Protein AF-0000000080014853 (afdb_homodimer)

InterPro domains:
  IPR051199 Lipopolysaccharide/Lipooligosaccharide Heptosyltransferase [PTHR30160] (9-151)

Radius of gyration: 20.6 Å; Cα contacts (8 Å, |Δi|>4): 627; chains: 2; bounding box: 37×55×55 Å

Organism: NCBI:txid2019572

Structure (mmCIF, N/CA/C/O backbone):
data_AF-0000000080014853-model_v1
#
loop_
_entity.id
_entity.type
_entity.pdbx_description
1 polymer 'Glycosyltransferase family 9 protein'
#
loop_
_atom_site.group_PDB
_atom_site.id
_atom_site.type_symbol
_atom_site.label_atom_id
_atom_site.label_alt_id
_atom_site.label_comp_id
_atom_site.label_asym_id
_atom_site.label_entity_id
_atom_site.label_seq_id
_atom_site.pdbx_PDB_ins_code
_atom_site.Cartn_x
_atom_site.Cartn_y
_atom_site.Cartn_z
_atom_site.occupancy
_atom_site.B_iso_or_equiv
_atom_site.auth_seq_id
_atom_site.auth_comp_id
_atom_site.auth_asym_id
_atom_site.auth_atom_id
_atom_site.pdbx_PDB_model_num
ATOM 1 N N . MET A 1 1 ? 17.422 7.461 9.703 1 65 1 MET A N 1
ATOM 2 C CA . MET A 1 1 ? 17.375 8.898 9.945 1 65 1 MET A CA 1
ATOM 3 C C . MET A 1 1 ? 16.984 9.648 8.672 1 65 1 MET A C 1
ATOM 5 O O . MET A 1 1 ? 17.344 9.234 7.57 1 65 1 MET A O 1
ATOM 9 N N . LEU A 1 2 ? 15.977 10.672 8.852 1 77.31 2 LEU A N 1
ATOM 10 C CA . LEU A 1 2 ? 15.539 11.492 7.734 1 77.31 2 LEU A CA 1
ATOM 11 C C . LEU A 1 2 ? 16.719 12.266 7.137 1 77.31 2 LEU A C 1
ATOM 13 O O . LEU A 1 2 ? 17.609 12.695 7.859 1 77.31 2 LEU A O 1
ATOM 17 N N . PRO A 1 3 ? 16.766 12.273 5.836 1 75.38 3 PRO A N 1
ATOM 18 C CA . PRO A 1 3 ? 17.766 13.156 5.258 1 75.38 3 PRO A CA 1
ATOM 19 C C . PRO A 1 3 ? 17.594 14.617 5.676 1 75.38 3 PRO A C 1
ATOM 21 O O . PRO A 1 3 ? 16.469 15.062 5.906 1 75.38 3 PRO A O 1
ATOM 24 N N . GLU A 1 4 ? 18.672 15.273 5.898 1 74.44 4 GLU A N 1
ATOM 25 C CA . GLU A 1 4 ? 18.656 16.656 6.348 1 74.44 4 GLU A CA 1
ATOM 26 C C . GLU A 1 4 ? 17.891 17.547 5.375 1 74.44 4 GLU A C 1
ATOM 28 O O . GLU A 1 4 ? 17.453 18.641 5.738 1 74.44 4 GLU A O 1
ATOM 33 N N . THR A 1 5 ? 17.578 17.109 4.332 1 76.25 5 THR A N 1
ATOM 34 C CA . THR A 1 5 ? 16.906 17.875 3.289 1 76.25 5 THR A CA 1
ATOM 35 C C . THR A 1 5 ? 15.484 18.219 3.701 1 76.25 5 THR A C 1
ATOM 37 O O . THR A 1 5 ? 14.875 19.141 3.16 1 76.25 5 THR A O 1
ATOM 40 N N . TRP A 1 6 ? 15.062 17.516 4.727 1 83.12 6 TRP A N 1
ATOM 41 C CA . TRP A 1 6 ? 13.695 17.828 5.121 1 83.12 6 TRP A CA 1
ATOM 42 C C . TRP A 1 6 ? 13.609 19.219 5.75 1 83.12 6 TRP A C 1
ATOM 44 O O . TRP A 1 6 ? 12.57 19.875 5.684 1 83.12 6 TRP A O 1
ATOM 54 N N . GLU A 1 7 ? 14.695 19.672 6.324 1 85.19 7 GLU A N 1
ATOM 55 C CA . GLU A 1 7 ? 14.727 20.969 6.996 1 85.19 7 GLU A CA 1
ATOM 56 C C . GLU A 1 7 ? 14.555 22.109 5.996 1 85.19 7 GLU A C 1
ATOM 58 O O . GLU A 1 7 ? 14.109 23.203 6.363 1 85.19 7 GLU A O 1
ATOM 63 N N . ASN A 1 8 ? 14.859 21.797 4.762 1 88.94 8 ASN A N 1
ATOM 64 C CA . ASN A 1 8 ? 14.773 22.828 3.723 1 88.94 8 ASN A CA 1
ATOM 65 C C . ASN A 1 8 ? 13.5 22.672 2.896 1 88.94 8 ASN A C 1
ATOM 67 O O . ASN A 1 8 ? 13.336 23.344 1.873 1 88.94 8 ASN A O 1
ATOM 71 N N . ALA A 1 9 ? 12.633 21.859 3.414 1 94.75 9 ALA A N 1
ATOM 72 C CA . ALA A 1 9 ? 11.398 21.609 2.67 1 94.75 9 ALA A CA 1
ATOM 73 C C . ALA A 1 9 ? 10.578 22.891 2.529 1 94.75 9 ALA A C 1
ATOM 75 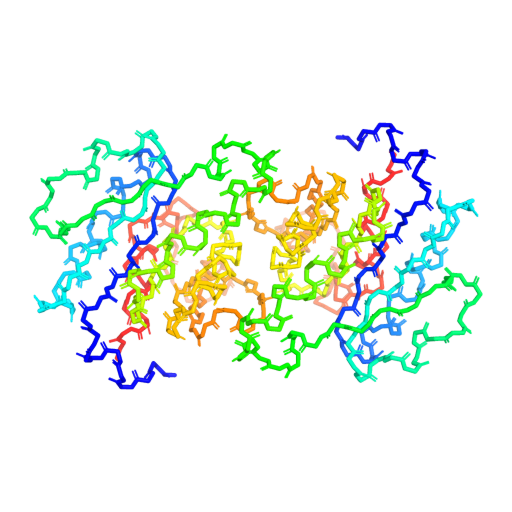O O . ALA A 1 9 ? 10.414 23.641 3.496 1 94.75 9 ALA A O 1
ATOM 76 N N . ARG A 1 10 ? 10.078 23.172 1.354 1 96.5 10 ARG A N 1
ATOM 77 C CA . ARG A 1 10 ? 9.273 24.359 1.078 1 96.5 10 ARG A CA 1
ATOM 78 C C . ARG A 1 10 ? 7.805 23.984 0.881 1 96.5 10 ARG A C 1
ATOM 80 O O . ARG A 1 10 ? 6.91 24.781 1.155 1 96.5 10 ARG A O 1
ATOM 87 N N . GLN A 1 11 ? 7.594 22.812 0.351 1 98 11 GLN A N 1
ATOM 88 C CA . GLN A 1 11 ? 6.254 22.281 0.112 1 98 11 GLN A CA 1
ATOM 89 C C . GLN A 1 11 ? 6.039 20.969 0.854 1 98 11 GLN A C 1
ATOM 91 O O . GLN A 1 11 ? 6.691 19.969 0.554 1 98 11 GLN A O 1
ATOM 96 N N . VAL A 1 12 ? 5.121 20.984 1.813 1 98.31 12 VAL A N 1
ATOM 97 C CA . VAL A 1 12 ? 4.867 19.812 2.648 1 98.31 12 VAL A CA 1
ATOM 98 C C . VAL A 1 12 ? 3.422 19.359 2.475 1 98.31 12 VAL A C 1
ATOM 100 O O . VAL A 1 12 ? 2.498 20.172 2.529 1 98.31 12 VAL A O 1
ATOM 103 N N . LEU A 1 13 ? 3.266 18.094 2.213 1 98.75 13 LEU A N 1
ATOM 104 C CA . LEU A 1 13 ? 1.938 17.5 2.105 1 98.75 13 LEU A CA 1
ATOM 105 C C . LEU A 1 13 ? 1.608 16.672 3.348 1 98.75 13 LEU A C 1
ATOM 107 O O . LEU A 1 13 ? 2.295 15.703 3.65 1 98.75 13 LEU A O 1
ATOM 111 N N . ALA A 1 14 ? 0.661 17.125 4.141 1 98.75 14 ALA A N 1
ATOM 112 C CA . ALA A 1 14 ? 0.083 16.312 5.215 1 98.75 14 ALA A CA 1
ATOM 113 C C . ALA A 1 14 ? -1.151 15.562 4.734 1 98.75 14 ALA A C 1
ATOM 115 O O . ALA A 1 14 ? -2.041 16.141 4.113 1 98.75 14 ALA A O 1
ATOM 116 N N . ILE A 1 15 ? -1.21 14.289 5.051 1 98.62 15 ILE A N 1
ATOM 117 C CA . ILE A 1 15 ? -2.289 13.477 4.508 1 98.62 15 ILE A CA 1
ATOM 118 C C . ILE A 1 15 ? -3.102 12.867 5.645 1 98.62 15 ILE A C 1
ATOM 120 O O . ILE A 1 15 ? -2.564 12.133 6.477 1 98.62 15 ILE A O 1
ATOM 124 N N . GLN A 1 16 ? -4.32 13.141 5.738 1 97.25 16 GLN A N 1
ATOM 125 C CA . GLN A 1 16 ? -5.316 12.484 6.578 1 97.25 16 GLN A CA 1
ATOM 126 C C . GLN A 1 16 ? -6.645 12.336 5.84 1 97.25 16 GLN A C 1
ATOM 128 O O . GLN A 1 16 ? -7.527 13.18 5.965 1 97.25 16 GLN A O 1
ATOM 133 N N . VAL A 1 17 ? -6.762 11.18 5.191 1 95.88 17 VAL A N 1
ATOM 134 C CA . VAL A 1 17 ? -7.914 11.016 4.309 1 95.88 17 VAL A CA 1
ATOM 135 C C . VAL A 1 17 ? -8.969 10.156 4.992 1 95.88 17 VAL A C 1
ATOM 137 O O . VAL A 1 17 ? -9.805 9.547 4.324 1 95.88 17 VAL A O 1
ATOM 140 N N . GLY A 1 18 ? -8.953 10.047 6.305 1 93.62 18 GLY A N 1
ATOM 141 C CA . GLY A 1 18 ? -9.992 9.367 7.066 1 93.62 18 GLY A CA 1
ATOM 142 C C . GLY A 1 18 ? -11.234 10.211 7.25 1 93.62 18 GLY A C 1
ATOM 143 O O . GLY A 1 18 ? -11.477 11.148 6.488 1 93.62 18 GLY A O 1
ATOM 144 N N . SER A 1 19 ? -12.086 9.883 8.18 1 92.75 19 SER A N 1
ATOM 145 C CA . SER A 1 19 ? -13.32 10.586 8.492 1 92.75 19 SER A CA 1
ATOM 146 C C . SER A 1 19 ? -13.039 11.945 9.117 1 92.75 19 SER A C 1
ATOM 148 O O . SER A 1 19 ? -11.883 12.273 9.422 1 92.75 19 SER A O 1
ATOM 150 N N . GLN A 1 20 ? -14.133 12.734 9.305 1 94.56 20 GLN A N 1
ATOM 151 C CA . GLN A 1 20 ? -14.016 14 10.016 1 94.56 20 GLN A CA 1
ATOM 152 C C . GLN A 1 20 ? -13.469 13.797 11.422 1 94.56 20 GLN A C 1
ATOM 154 O O . GLN A 1 20 ? -12.625 14.57 11.891 1 94.56 20 GLN A O 1
ATOM 159 N N . GLN A 1 21 ? -13.969 12.797 12.023 1 93.75 21 GLN A N 1
ATOM 160 C CA . GLN A 1 21 ? -13.516 12.484 13.375 1 93.75 21 GLN A CA 1
ATOM 161 C C . GLN A 1 21 ? -12.023 12.156 13.398 1 93.75 21 GLN A C 1
ATOM 163 O O . GLN A 1 21 ? -11.297 12.609 14.281 1 93.75 21 GLN A O 1
ATOM 168 N N . ASP A 1 22 ? -11.57 11.422 12.398 1 94.5 22 ASP A N 1
ATOM 169 C CA . ASP A 1 22 ? -10.148 11.109 12.289 1 94.5 22 ASP A CA 1
ATOM 170 C C . ASP A 1 22 ? -9.312 12.375 12.141 1 94.5 22 ASP A C 1
ATOM 172 O O . ASP A 1 22 ? -8.242 12.492 12.742 1 94.5 22 ASP A O 1
ATOM 176 N N . LEU A 1 23 ? -9.82 13.273 11.336 1 95.81 23 LEU A N 1
ATOM 177 C CA . LEU A 1 23 ? -9.109 14.531 11.133 1 95.81 23 LEU A CA 1
ATOM 178 C C . LEU A 1 23 ? -9.008 15.312 12.438 1 95.81 23 LEU A C 1
ATOM 180 O O . LEU A 1 23 ? -7.957 15.867 12.758 1 95.81 23 LEU A O 1
ATOM 184 N N . ILE A 1 24 ? -10.094 15.352 13.234 1 96.12 24 ILE A N 1
ATOM 185 C CA . ILE A 1 24 ? -10.102 16.047 14.508 1 96.12 24 ILE A CA 1
ATOM 186 C C . ILE A 1 24 ? -9.008 15.492 15.414 1 96.12 24 ILE A C 1
ATOM 188 O O . ILE A 1 24 ? -8.25 16.25 16.016 1 96.12 24 ILE A O 1
ATOM 192 N N . LEU A 1 25 ? -8.852 14.219 15.406 1 95.44 25 LEU A N 1
ATOM 193 C CA . LEU A 1 25 ? -7.887 13.547 16.281 1 95.44 25 LEU A CA 1
ATOM 194 C C . LEU A 1 25 ? -6.465 13.773 15.781 1 95.44 25 LEU A C 1
ATOM 196 O O . LEU A 1 25 ? -5.5 13.539 16.516 1 95.44 25 LEU A O 1
ATOM 200 N N . THR A 1 26 ? -6.301 14.242 14.578 1 96.44 26 THR A N 1
ATOM 201 C CA . THR A 1 26 ? -4.992 14.477 13.984 1 96.44 26 THR A CA 1
ATOM 202 C C . THR A 1 26 ? -4.562 15.93 14.172 1 96.44 26 THR A C 1
ATOM 204 O O . THR A 1 26 ? -3.414 16.281 13.898 1 96.44 26 THR A O 1
ATOM 207 N N . ILE A 1 27 ? -5.395 16.797 14.672 1 96.56 27 ILE A N 1
ATOM 208 C CA . ILE A 1 27 ? -5.164 18.234 14.727 1 96.56 27 ILE A CA 1
ATOM 209 C C . ILE A 1 27 ? -3.93 18.531 15.578 1 96.56 27 ILE A C 1
ATOM 211 O O . ILE A 1 27 ? -3.057 19.297 15.164 1 96.56 27 ILE A O 1
ATOM 215 N N . PRO A 1 28 ? -3.734 17.906 16.766 1 96.81 28 PRO A N 1
ATOM 216 C CA . PRO A 1 28 ? -2.52 18.203 17.531 1 96.81 28 PRO A CA 1
ATOM 217 C C . PRO A 1 28 ? -1.243 17.891 16.75 1 96.81 28 PRO A C 1
ATOM 219 O O . PRO A 1 28 ? -0.268 18.641 16.828 1 96.81 28 PRO A O 1
ATOM 222 N N . ALA A 1 29 ? -1.242 16.844 16.031 1 97.19 29 ALA A N 1
ATOM 223 C CA . ALA A 1 29 ? -0.082 16.5 15.211 1 97.19 29 ALA A CA 1
ATOM 224 C C . ALA A 1 29 ? 0.115 17.5 14.078 1 97.19 29 ALA A C 1
ATOM 226 O O . ALA A 1 29 ? 1.249 17.844 13.734 1 97.19 29 ALA A O 1
ATOM 227 N N . LEU A 1 30 ? -0.979 17.969 13.484 1 97.81 30 LEU A N 1
ATOM 228 C CA . LEU A 1 30 ? -0.891 18.969 12.422 1 97.81 30 LEU A CA 1
ATOM 229 C C . LEU A 1 30 ? -0.327 20.281 12.961 1 97.81 30 LEU A C 1
ATOM 231 O O . LEU A 1 30 ? 0.459 20.953 12.281 1 97.81 30 LEU A O 1
ATOM 235 N N . GLN A 1 31 ? -0.716 20.609 14.133 1 97.5 31 GLN A N 1
ATOM 236 C CA . GLN A 1 31 ? -0.166 21.797 14.773 1 97.5 31 GLN A CA 1
ATOM 237 C C . GLN A 1 31 ? 1.332 21.656 15.016 1 97.5 31 GLN A C 1
ATOM 239 O O . GLN A 1 31 ? 2.102 22.594 14.773 1 97.5 31 GLN A O 1
ATOM 244 N N . LYS A 1 32 ? 1.693 20.547 15.477 1 97.12 32 LYS A N 1
ATOM 245 C CA . LYS A 1 32 ? 3.113 20.266 15.672 1 97.12 32 LYS A CA 1
ATOM 246 C C . LYS A 1 32 ? 3.875 20.328 14.352 1 97.12 32 LYS A C 1
ATOM 248 O O . LYS A 1 32 ? 5.008 20.812 14.305 1 97.12 32 LYS A O 1
ATOM 253 N N . LEU A 1 33 ? 3.279 19.797 13.289 1 97 33 LEU A N 1
ATOM 254 C CA . LEU A 1 33 ? 3.883 19.844 11.961 1 97 33 LEU A CA 1
ATOM 255 C C . LEU A 1 33 ? 4.191 21.281 11.539 1 97 33 LEU A C 1
ATOM 257 O O . LEU A 1 33 ? 5.246 21.547 10.961 1 97 33 LEU A O 1
ATOM 261 N N . ARG A 1 34 ? 3.26 22.203 11.836 1 96.88 34 ARG A N 1
ATOM 262 C CA . ARG A 1 34 ? 3.471 23.609 11.547 1 96.88 34 ARG A CA 1
ATOM 263 C C . ARG A 1 34 ? 4.695 24.156 12.281 1 96.88 34 ARG A C 1
ATOM 265 O O . ARG A 1 34 ? 5.496 24.891 11.703 1 96.88 34 ARG A O 1
ATOM 272 N N . TYR A 1 35 ? 4.832 23.734 13.492 1 95.12 35 TYR A N 1
ATOM 273 C CA . TYR A 1 35 ? 5.988 24.172 14.273 1 95.12 35 TYR A CA 1
ATOM 274 C C . TYR A 1 35 ? 7.281 23.641 13.664 1 95.12 35 TYR A C 1
ATOM 276 O O . TYR A 1 35 ? 8.281 24.359 13.594 1 95.12 35 TYR A O 1
ATOM 284 N N . LEU A 1 36 ? 7.27 22.406 13.211 1 94.31 36 LEU A N 1
ATOM 285 C CA . LEU A 1 36 ? 8.445 21.781 12.625 1 94.31 36 LEU A CA 1
ATOM 286 C C . LEU A 1 36 ? 8.812 22.422 11.289 1 94.31 36 LEU A C 1
ATOM 288 O O . LEU A 1 36 ? 9.992 22.578 10.969 1 94.31 36 LEU A O 1
ATOM 292 N N . PHE A 1 37 ? 7.723 22.781 10.5 1 96 37 PHE A N 1
ATOM 293 C CA . PHE A 1 37 ? 7.887 23.375 9.18 1 96 37 PHE A CA 1
ATOM 294 C C . PHE A 1 37 ? 7.352 24.797 9.164 1 96 37 PHE A C 1
ATOM 296 O O . PHE A 1 37 ? 6.449 25.125 8.391 1 96 37 PHE A O 1
ATOM 303 N N . SER A 1 38 ? 8.016 25.656 9.891 1 94 38 SER A N 1
ATOM 304 C CA . SER A 1 38 ? 7.492 27 10.172 1 94 38 SER A CA 1
ATOM 305 C C . SER A 1 38 ? 7.449 27.844 8.906 1 94 38 SER A C 1
ATOM 307 O O . SER A 1 38 ? 6.555 28.672 8.742 1 94 38 SER A O 1
ATOM 309 N N . ASP A 1 39 ? 8.312 27.609 7.965 1 94.31 39 ASP A N 1
ATOM 310 C CA . ASP A 1 39 ? 8.43 28.5 6.809 1 94.31 39 ASP A CA 1
ATOM 311 C C . ASP A 1 39 ? 7.898 27.828 5.547 1 94.31 39 ASP A C 1
ATOM 313 O O . ASP A 1 39 ? 7.871 28.422 4.477 1 94.31 39 ASP A O 1
ATOM 317 N N . ALA A 1 40 ? 7.477 26.625 5.641 1 97.31 40 ALA A N 1
ATOM 318 C CA . ALA A 1 40 ? 7.031 25.859 4.469 1 97.31 40 ALA A CA 1
ATOM 319 C C . ALA A 1 40 ? 5.539 26.078 4.219 1 97.31 40 ALA A C 1
ATOM 321 O O . ALA A 1 40 ? 4.809 26.5 5.117 1 97.31 40 ALA A O 1
ATOM 322 N N . VAL A 1 41 ? 5.164 25.906 2.963 1 97.94 41 VAL A N 1
ATOM 323 C CA . VAL A 1 41 ? 3.746 25.812 2.639 1 97.94 41 VAL A CA 1
ATOM 324 C C . VAL A 1 41 ? 3.238 24.406 2.969 1 97.94 41 VAL A C 1
ATOM 326 O O . VAL A 1 41 ? 3.793 23.406 2.494 1 97.94 41 VAL A O 1
ATOM 329 N N . ILE A 1 42 ? 2.238 24.328 3.832 1 98.12 42 ILE A N 1
ATOM 330 C CA . ILE A 1 42 ? 1.665 23.047 4.211 1 98.12 42 ILE A CA 1
ATOM 331 C C . ILE A 1 42 ? 0.303 22.859 3.545 1 98.12 42 ILE A C 1
ATOM 333 O O . ILE A 1 42 ? -0.61 23.672 3.76 1 98.12 42 ILE A O 1
ATOM 337 N N . THR A 1 43 ? 0.198 21.891 2.691 1 98.56 43 THR A N 1
ATOM 338 C CA . THR A 1 43 ? -1.062 21.484 2.084 1 98.56 43 THR A CA 1
ATOM 339 C C . THR A 1 43 ? -1.608 20.234 2.77 1 98.56 43 THR A C 1
ATOM 341 O O . THR A 1 43 ? -0.867 19.281 3.021 1 98.56 43 THR A O 1
ATOM 344 N N . LEU A 1 44 ? -2.873 20.297 3.146 1 98.62 44 LEU A N 1
ATOM 345 C CA . LEU A 1 44 ? -3.537 19.172 3.795 1 98.62 44 LEU A CA 1
ATOM 346 C C . LEU A 1 44 ? -4.434 18.438 2.811 1 98.62 44 LEU A C 1
ATOM 348 O O . LEU A 1 44 ? -5.297 19.031 2.17 1 98.62 44 LEU A O 1
ATOM 352 N N . MET A 1 45 ? -4.164 17.172 2.639 1 98.06 45 MET A N 1
ATOM 353 C CA . MET A 1 45 ? -5.02 16.328 1.824 1 98.06 45 MET A CA 1
ATOM 354 C C . MET A 1 45 ? -6.043 15.594 2.691 1 98.06 45 MET A C 1
ATOM 356 O O . MET A 1 45 ? -5.676 14.914 3.65 1 98.06 45 MET A O 1
ATOM 360 N N . VAL A 1 46 ? -7.309 15.727 2.346 1 97.25 46 VAL A N 1
ATOM 361 C CA . VAL A 1 46 ? -8.383 15.188 3.172 1 97.25 46 VAL A CA 1
ATOM 362 C C . VAL A 1 46 ? -9.398 14.453 2.293 1 97.25 46 VAL A C 1
ATOM 364 O O . VAL A 1 46 ? -9.32 14.523 1.064 1 97.25 46 VAL A O 1
ATOM 367 N N . SER A 1 47 ? -10.266 13.695 2.953 1 95.06 47 SER A N 1
ATOM 368 C CA . SER A 1 47 ? -11.414 13.109 2.271 1 95.06 47 SER A CA 1
ATOM 369 C C . SER A 1 47 ? -12.461 14.172 1.954 1 95.06 47 SER A C 1
ATOM 371 O O . SER A 1 47 ? -12.453 15.258 2.541 1 95.06 47 SER A O 1
ATOM 373 N N . PRO A 1 48 ? -13.367 13.836 0.989 1 94.12 48 PRO A N 1
ATOM 374 C CA . PRO A 1 48 ? -14.43 14.797 0.685 1 94.12 48 PRO A CA 1
ATOM 375 C C . PRO A 1 48 ? -15.258 15.172 1.914 1 94.12 48 PRO A C 1
ATOM 377 O O . PRO A 1 48 ? -15.586 16.344 2.102 1 94.12 48 PRO A O 1
ATOM 380 N N . SER A 1 49 ? -15.523 14.266 2.773 1 92.12 49 SER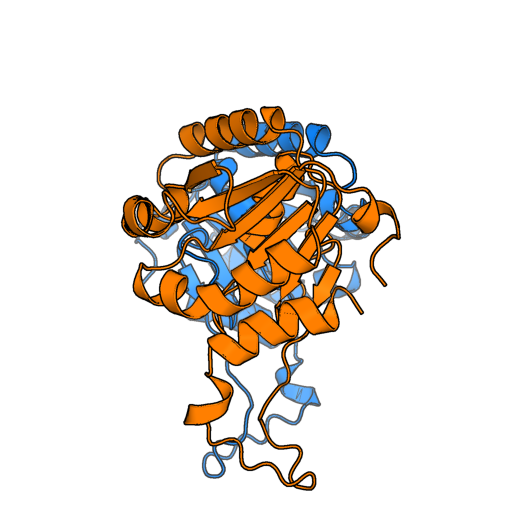 A N 1
ATOM 381 C CA . SER A 1 49 ? -16.359 14.5 3.951 1 92.12 49 SER A CA 1
ATOM 382 C C . SER A 1 49 ? -15.641 15.383 4.969 1 92.12 49 SER A C 1
ATOM 384 O O . SER A 1 49 ? -16.281 16.016 5.809 1 92.12 49 SER A O 1
ATOM 386 N N . ALA A 1 50 ? -14.32 15.453 4.887 1 94.44 50 ALA A N 1
ATOM 387 C CA . ALA A 1 50 ? -13.547 16.188 5.883 1 94.44 50 ALA A CA 1
ATOM 388 C C . ALA A 1 50 ? -13.078 17.531 5.332 1 94.44 50 ALA A C 1
ATOM 390 O O . ALA A 1 50 ? -12.375 18.281 6.016 1 94.44 50 ALA A O 1
ATOM 391 N N . LYS A 1 51 ? -13.477 17.844 4.129 1 94.81 51 LYS A N 1
ATOM 392 C CA . LYS A 1 51 ? -12.969 19.031 3.434 1 94.81 51 LYS A CA 1
ATOM 393 C C . LYS A 1 51 ? -13.234 20.297 4.242 1 94.81 51 LYS A C 1
ATOM 395 O O . LYS A 1 51 ? -12.328 21.109 4.434 1 94.81 51 LYS A O 1
ATOM 400 N N . GLN A 1 52 ? -14.398 20.516 4.75 1 93.44 52 GLN A N 1
ATOM 401 C CA . GLN A 1 52 ? -14.766 21.734 5.457 1 93.44 52 GLN A CA 1
ATOM 402 C C . GLN A 1 52 ? -13.961 21.906 6.746 1 93.44 52 GLN A C 1
ATOM 404 O O . GLN A 1 52 ? -13.523 23 7.078 1 93.44 52 GLN A O 1
ATOM 409 N N . LEU A 1 53 ? -13.758 20.812 7.332 1 92.12 53 LEU A N 1
ATOM 410 C CA . LEU A 1 53 ? -13.023 20.828 8.594 1 92.12 53 LEU A CA 1
ATOM 411 C C . LEU A 1 53 ? -11.562 21.203 8.367 1 92.12 53 LEU A C 1
ATOM 413 O O . LEU A 1 53 ? -10.945 21.875 9.203 1 92.12 53 LEU A O 1
ATOM 417 N N . GLY A 1 54 ? -11.016 20.781 7.301 1 92.38 54 GLY A N 1
ATOM 418 C CA . GLY A 1 54 ? -9.617 21.031 7.012 1 92.38 54 GLY A CA 1
ATOM 419 C C . GLY A 1 54 ? -9.344 22.438 6.504 1 92.38 54 GLY A C 1
ATOM 420 O O . GLY A 1 54 ? -8.203 22.891 6.488 1 92.38 54 GLY A O 1
ATOM 421 N N . SER A 1 55 ? -10.391 23.078 6.176 1 89.88 55 SER A N 1
ATOM 422 C CA . SER A 1 55 ? -10.234 24.375 5.535 1 89.88 55 SER A CA 1
ATOM 423 C C . SER A 1 55 ? -10.141 25.5 6.57 1 89.88 55 SER A C 1
ATOM 425 O O . SER A 1 55 ? -10.68 25.375 7.672 1 89.88 55 SER A O 1
ATOM 427 N N . HIS A 1 56 ? -9.367 26.516 6.25 1 87.75 56 HIS A N 1
ATOM 428 C CA . HIS A 1 56 ? -9.281 27.781 6.98 1 87.75 56 HIS A CA 1
ATOM 429 C C . HIS A 1 56 ? -8.688 27.578 8.367 1 87.75 56 HIS A C 1
ATOM 431 O O . HIS A 1 56 ? -9.219 28.078 9.359 1 87.75 56 HIS A O 1
ATOM 437 N N . LYS A 1 57 ? -7.734 26.766 8.422 1 90.62 57 LYS A N 1
ATOM 438 C CA . LYS A 1 57 ? -6.934 26.609 9.633 1 90.62 57 LYS A CA 1
ATOM 439 C C . LYS A 1 57 ? -5.633 27.406 9.539 1 90.62 57 LYS A C 1
ATOM 441 O O . LYS A 1 57 ? -5.008 27.469 8.477 1 90.62 57 LYS A O 1
ATOM 446 N N . ARG A 1 58 ? -5.227 28.016 10.602 1 91.94 58 ARG A N 1
ATOM 447 C CA . ARG A 1 58 ? -4.055 28.875 10.617 1 91.94 58 ARG A CA 1
ATOM 448 C C . ARG A 1 58 ? -2.779 28.094 10.352 1 91.94 58 ARG A C 1
ATOM 450 O O . ARG A 1 58 ? -1.787 28.641 9.867 1 91.94 58 ARG A O 1
ATOM 457 N N . TRP A 1 59 ? -2.795 26.812 10.656 1 93.75 59 TRP A N 1
ATOM 458 C CA . TRP A 1 59 ? -1.594 26 10.539 1 93.75 59 TRP A CA 1
ATOM 459 C C . TRP A 1 59 ? -1.586 25.234 9.219 1 93.75 59 TRP A C 1
ATOM 461 O O . TRP A 1 59 ? -0.713 24.391 8.984 1 93.75 59 TRP A O 1
ATOM 471 N N . ILE A 1 60 ? -2.553 25.422 8.367 1 97.12 60 ILE A N 1
ATOM 472 C CA . ILE A 1 60 ? -2.658 24.812 7.047 1 97.12 60 ILE A CA 1
ATOM 473 C C . ILE A 1 60 ? -2.801 25.891 5.988 1 97.12 60 ILE A C 1
ATOM 475 O O . ILE A 1 60 ? -3.621 26.797 6.129 1 97.12 60 ILE A O 1
ATOM 479 N N . ASP A 1 61 ? -2.059 25.797 4.957 1 97.5 61 ASP A N 1
ATOM 480 C CA . ASP A 1 61 ? -2.061 26.859 3.941 1 97.5 61 ASP A CA 1
ATOM 481 C C . ASP A 1 61 ? -3.018 26.516 2.801 1 97.5 61 ASP A C 1
ATOM 483 O O . ASP A 1 61 ? -3.557 27.406 2.146 1 97.5 61 ASP A O 1
ATOM 487 N N . ASP A 1 62 ? -3.172 25.266 2.473 1 96.88 62 ASP A N 1
ATOM 488 C CA . ASP A 1 62 ? -4.027 24.797 1.383 1 96.88 62 ASP A CA 1
ATOM 489 C C . ASP A 1 62 ? -4.625 23.438 1.691 1 96.88 62 ASP A C 1
ATOM 491 O O . ASP A 1 62 ? -4.086 22.688 2.51 1 96.88 62 ASP A O 1
ATOM 495 N N . VAL A 1 63 ? -5.805 23.141 0.991 1 97.5 63 VAL A N 1
ATOM 496 C CA . VAL A 1 63 ? -6.48 21.859 1.201 1 97.5 63 VAL A CA 1
ATOM 497 C C . VAL A 1 63 ? -6.73 21.188 -0.143 1 97.5 63 VAL A C 1
ATOM 499 O O . VAL A 1 63 ? -7.172 21.828 -1.098 1 97.5 63 VAL A O 1
ATOM 502 N N . LEU A 1 64 ? -6.383 19.922 -0.225 1 96.5 64 LEU A N 1
ATOM 503 C CA . LEU A 1 64 ? -6.641 19.062 -1.37 1 96.5 64 LEU A CA 1
ATOM 504 C C . LEU A 1 64 ? -7.578 17.922 -0.988 1 96.5 64 LEU A C 1
ATOM 506 O O . LEU A 1 64 ? -7.434 17.312 0.081 1 96.5 64 LEU A O 1
ATOM 510 N N . VAL A 1 65 ? -8.547 17.656 -1.898 1 95.62 65 VAL A N 1
ATOM 511 C CA . VAL A 1 65 ? -9.492 16.578 -1.629 1 95.62 65 VAL A CA 1
ATOM 512 C C . VAL A 1 65 ? -9.094 15.336 -2.418 1 95.62 65 VAL A C 1
ATOM 514 O O . VAL A 1 65 ? -8.82 15.422 -3.619 1 95.62 65 VAL A O 1
ATOM 517 N N . TYR A 1 66 ? -8.977 14.273 -1.765 1 94.62 66 TYR A N 1
ATOM 518 C CA . TYR A 1 66 ? -8.734 12.977 -2.381 1 94.62 66 TYR A CA 1
ATOM 519 C C . TYR A 1 66 ? -9.984 12.102 -2.324 1 94.62 66 TYR A C 1
ATOM 521 O O . TYR A 1 66 ? -10.445 11.734 -1.242 1 94.62 66 TYR A O 1
ATOM 529 N N . GLU A 1 67 ? -10.43 11.625 -3.43 1 88.94 67 GLU A N 1
ATOM 530 C CA . GLU A 1 67 ? -11.703 10.922 -3.533 1 88.94 67 GLU A CA 1
ATOM 531 C C . GLU A 1 67 ? -11.508 9.406 -3.477 1 88.94 67 GLU A C 1
ATOM 533 O O . GLU A 1 67 ? -12.469 8.656 -3.316 1 88.94 67 GLU A O 1
ATOM 538 N N . GLY A 1 68 ? -10.312 8.961 -3.607 1 78.31 68 GLY A N 1
ATOM 539 C CA . GLY A 1 68 ? -10.047 7.543 -3.814 1 78.31 68 GLY A CA 1
ATOM 540 C C . GLY A 1 68 ? -10.641 6.66 -2.734 1 78.31 68 GLY A C 1
ATOM 541 O O . GLY A 1 68 ? -11.312 5.676 -3.033 1 78.31 68 GLY A O 1
ATOM 542 N N . GLY A 1 69 ? -10.445 7.023 -1.487 1 69.62 69 GLY A N 1
ATOM 543 C CA . GLY A 1 69 ? -10.969 6.219 -0.393 1 69.62 69 GLY A CA 1
ATOM 544 C C . GLY A 1 69 ? -12.477 6.086 -0.416 1 69.62 69 GLY A C 1
ATOM 545 O O . GLY A 1 69 ? -13.008 4.973 -0.383 1 69.62 69 GLY A O 1
ATOM 546 N N . GLU A 1 70 ? -13.023 7.113 -0.597 1 69 70 GLU A N 1
ATOM 547 C CA . GLU A 1 70 ? -14.477 7.125 -0.527 1 69 70 GLU A CA 1
ATOM 548 C C . GLU A 1 70 ? -15.094 6.52 -1.783 1 69 70 GLU A C 1
ATOM 550 O O . GLU A 1 70 ? -16.188 5.941 -1.729 1 69 70 GLU A O 1
ATOM 555 N N . SER A 1 71 ? -14.43 6.617 -2.893 1 63.16 71 SER A N 1
ATOM 556 C CA . SER A 1 71 ? -14.93 6.062 -4.148 1 63.16 71 SER A CA 1
ATOM 557 C C . SER A 1 71 ? -14.648 4.566 -4.246 1 63.16 71 SER A C 1
ATOM 559 O O . SER A 1 71 ? -15.094 3.906 -5.184 1 63.16 71 SER A O 1
ATOM 561 N N . LYS A 1 72 ? -14.086 4.062 -3.422 1 68.44 72 LYS A N 1
ATOM 562 C CA . LYS A 1 72 ? -13.742 2.646 -3.33 1 68.44 72 LYS A CA 1
ATOM 563 C C . LYS A 1 72 ? -12.875 2.215 -4.512 1 68.44 72 LYS A C 1
ATOM 565 O O . LYS A 1 72 ? -13.016 1.099 -5.016 1 68.44 72 LYS A O 1
ATOM 570 N N . PHE A 1 73 ? -12.195 3.195 -5.137 1 70.69 73 PHE A N 1
ATOM 571 C CA . PHE A 1 73 ? -11.234 2.895 -6.191 1 70.69 73 PHE A CA 1
ATOM 572 C C . PHE A 1 73 ? -11.922 2.266 -7.395 1 70.69 73 PHE A C 1
ATOM 574 O O . PHE A 1 73 ? -11.484 1.229 -7.895 1 70.69 73 PHE A O 1
ATOM 581 N N . LYS A 1 74 ? -12.93 2.926 -7.898 1 69.5 74 LYS A N 1
ATOM 582 C CA . LYS A 1 74 ? -13.695 2.402 -9.031 1 69.5 74 LYS A CA 1
ATOM 583 C C . LYS A 1 74 ? -13.312 3.113 -10.328 1 69.5 74 LYS A C 1
ATOM 585 O O . LYS A 1 74 ? -13.75 2.721 -11.406 1 69.5 74 LYS A O 1
ATOM 590 N N . ASN A 1 75 ? -12.508 4.016 -10.219 1 73.06 75 ASN A N 1
ATOM 591 C CA . ASN A 1 75 ? -12.141 4.77 -11.414 1 73.06 75 ASN A CA 1
ATOM 592 C C . ASN A 1 75 ? -10.641 5.035 -11.469 1 73.06 75 ASN A C 1
ATOM 594 O O . ASN A 1 75 ? -10.164 6.047 -10.953 1 73.06 75 ASN A O 1
ATOM 598 N N . ASN A 1 76 ? -9.945 4.176 -12.258 1 75.06 76 ASN A N 1
ATOM 599 C CA . ASN A 1 76 ? -8.484 4.242 -12.305 1 75.06 76 ASN A CA 1
ATOM 600 C C . ASN A 1 76 ? -8.008 5.438 -13.125 1 75.06 76 ASN A C 1
ATOM 602 O O . ASN A 1 76 ? -6.93 5.98 -12.867 1 75.06 76 ASN A O 1
ATOM 606 N N . GLU A 1 77 ? -8.789 5.918 -14.047 1 80.69 77 GLU A N 1
ATOM 607 C CA . GLU A 1 77 ? -8.398 7.078 -14.836 1 80.69 77 GLU A CA 1
ATOM 608 C C . GLU A 1 77 ? -8.391 8.344 -13.984 1 80.69 77 GLU A C 1
ATOM 610 O O . GLU A 1 77 ? -7.504 9.188 -14.125 1 80.69 77 GLU A O 1
ATOM 615 N N . CYS A 1 78 ? -9.297 8.398 -13.172 1 85.25 78 CYS A N 1
ATOM 616 C CA . CYS A 1 78 ? -9.383 9.547 -12.281 1 85.25 78 CYS A CA 1
ATOM 617 C C . CYS A 1 78 ? -8.203 9.578 -11.32 1 85.25 78 CYS A C 1
ATOM 619 O O . CYS A 1 78 ? -7.691 10.648 -10.984 1 85.25 78 CYS A O 1
ATOM 621 N N . GLU A 1 79 ? -7.727 8.398 -11.047 1 90.31 79 GLU A N 1
ATOM 622 C CA . GLU A 1 79 ? -6.59 8.305 -10.133 1 90.31 79 GLU A CA 1
ATOM 623 C C . GLU A 1 79 ? -5.312 8.828 -10.789 1 90.31 79 GLU A C 1
ATOM 625 O O . GLU A 1 79 ? -4.555 9.578 -10.172 1 90.31 79 GLU A O 1
ATOM 630 N N . LEU A 1 80 ? -5.121 8.477 -12.055 1 89.44 80 LEU A N 1
ATOM 631 C CA . LEU A 1 80 ? -3.936 8.922 -12.781 1 89.44 80 LEU A CA 1
ATOM 632 C C . LEU A 1 80 ? -3.951 10.438 -12.969 1 89.44 80 LEU A C 1
ATOM 634 O O . LEU A 1 80 ? -2.906 11.086 -12.891 1 89.44 80 LEU A O 1
ATOM 638 N N . ALA A 1 81 ? -5.125 10.945 -13.203 1 91.5 81 ALA A N 1
ATOM 639 C CA . ALA A 1 81 ? -5.27 12.391 -13.312 1 91.5 81 ALA A CA 1
ATOM 640 C C . ALA A 1 81 ? -4.934 13.078 -11.992 1 91.5 81 ALA A C 1
ATOM 642 O O . ALA A 1 81 ? -4.285 14.133 -11.984 1 91.5 81 ALA A O 1
ATOM 643 N N . PHE A 1 82 ? -5.355 12.469 -10.984 1 94.19 82 PHE A N 1
ATOM 644 C CA . PHE A 1 82 ? -5.074 13.023 -9.664 1 94.19 82 PHE A CA 1
ATOM 645 C C . PHE A 1 82 ? -3.578 13.023 -9.383 1 94.19 82 PHE A C 1
ATOM 647 O O . PHE A 1 82 ? -3.037 14 -8.867 1 94.19 82 PHE A O 1
ATOM 654 N N . ILE A 1 83 ? -2.926 11.961 -9.68 1 94.94 83 ILE A N 1
ATOM 655 C CA . ILE A 1 83 ? -1.485 11.836 -9.484 1 94.94 83 ILE A CA 1
ATOM 656 C C . ILE A 1 83 ? -0.762 12.914 -10.289 1 94.94 83 ILE A C 1
ATOM 658 O O . ILE A 1 83 ? 0.176 13.539 -9.797 1 94.94 83 ILE A O 1
ATOM 662 N N . SER A 1 84 ? -1.214 13.109 -11.484 1 93.56 84 SER A N 1
ATOM 663 C CA . SER A 1 84 ? -0.646 14.156 -12.336 1 93.56 84 SER A CA 1
ATOM 664 C C . SER A 1 84 ? -0.822 15.539 -11.703 1 93.56 84 SER A C 1
ATOM 666 O O . SER A 1 84 ? 0.093 16.359 -11.734 1 93.56 84 SER A O 1
ATOM 668 N N . LYS A 1 85 ? -1.98 15.773 -11.164 1 94.75 85 LYS A N 1
ATOM 669 C CA . LYS A 1 85 ? -2.242 17.016 -10.453 1 94.75 85 LYS A CA 1
ATOM 670 C C . LYS A 1 85 ? -1.312 17.172 -9.258 1 94.75 85 LYS A C 1
ATOM 672 O O . LYS A 1 85 ? -0.75 18.25 -9.039 1 94.75 85 LYS A O 1
ATOM 677 N N . LEU A 1 86 ? -1.145 16.141 -8.477 1 96.31 86 LEU A N 1
ATOM 678 C CA . LEU A 1 86 ? -0.277 16.156 -7.305 1 96.31 86 LEU A CA 1
ATOM 679 C C . LEU A 1 86 ? 1.16 16.484 -7.695 1 96.31 86 LEU A C 1
ATOM 681 O O . LEU A 1 86 ? 1.863 17.188 -6.965 1 96.31 86 LEU A O 1
ATOM 685 N N . ARG A 1 87 ? 1.601 15.977 -8.828 1 95.62 87 ARG A N 1
ATOM 686 C CA . ARG A 1 87 ? 2.957 16.203 -9.328 1 95.62 87 ARG A CA 1
ATOM 687 C C . ARG A 1 87 ? 3.234 17.688 -9.523 1 95.62 87 ARG A C 1
ATOM 689 O O . ARG A 1 87 ? 4.367 18.141 -9.344 1 95.62 87 ARG A O 1
ATOM 696 N N . GLN A 1 88 ? 2.242 18.438 -9.852 1 96.12 88 GLN A N 1
ATOM 697 C CA . GLN A 1 88 ? 2.393 19.859 -10.156 1 96.12 88 GLN A CA 1
ATOM 698 C C . GLN A 1 88 ? 2.711 20.656 -8.906 1 96.12 88 GLN A C 1
ATOM 700 O O . GLN A 1 88 ? 3.279 21.75 -8.984 1 96.12 88 GLN A O 1
ATOM 705 N N . TYR A 1 89 ? 2.383 20.156 -7.746 1 96.69 89 TYR A N 1
ATOM 706 C CA . TYR A 1 89 ? 2.633 20.859 -6.492 1 96.69 89 TYR A CA 1
ATOM 707 C C . TYR A 1 89 ? 4.105 20.797 -6.113 1 96.69 89 TYR A C 1
ATOM 709 O O . TYR A 1 89 ? 4.594 21.609 -5.332 1 96.69 89 TYR A O 1
ATOM 717 N N . ALA A 1 90 ? 4.777 19.766 -6.617 1 96.62 90 ALA A N 1
ATOM 718 C CA . ALA A 1 90 ? 6.203 19.578 -6.367 1 96.62 90 ALA A CA 1
ATOM 719 C C . ALA A 1 90 ? 6.5 19.547 -4.871 1 96.62 90 ALA A C 1
ATOM 721 O O . ALA A 1 90 ? 7.379 20.266 -4.391 1 96.62 90 ALA A O 1
ATOM 722 N N . PHE A 1 91 ? 5.797 18.719 -4.137 1 97.94 91 PHE A N 1
ATOM 723 C CA . PHE A 1 91 ? 6.02 18.547 -2.703 1 97.94 91 PHE A CA 1
ATOM 724 C C . PHE A 1 91 ? 7.402 17.984 -2.434 1 97.94 91 PHE A C 1
ATOM 726 O O . PHE A 1 91 ? 7.871 17.094 -3.162 1 97.94 91 PHE A O 1
ATOM 733 N N . ASP A 1 92 ? 8.023 18.469 -1.349 1 97.38 92 ASP A N 1
ATOM 734 C CA . ASP A 1 92 ? 9.312 17.953 -0.901 1 97.38 92 ASP A CA 1
ATOM 735 C C . ASP A 1 92 ? 9.141 16.781 0.058 1 97.38 92 ASP A C 1
ATOM 737 O O . ASP A 1 92 ? 9.945 15.844 0.059 1 97.38 92 ASP A O 1
ATOM 741 N N . VAL A 1 93 ? 8.094 16.844 0.839 1 97.69 93 VAL A N 1
ATOM 742 C CA . VAL A 1 93 ? 7.84 15.906 1.919 1 97.69 93 VAL A CA 1
ATOM 743 C C . VAL A 1 93 ? 6.344 15.602 1.994 1 97.69 93 VAL A C 1
ATOM 745 O O . VAL A 1 93 ? 5.512 16.5 1.817 1 97.69 93 VAL A O 1
ATOM 748 N N . CYS A 1 94 ? 6.031 14.344 2.219 1 98.38 94 CYS A N 1
ATOM 749 C CA . CYS A 1 94 ? 4.672 14.016 2.645 1 98.38 94 CYS A CA 1
ATOM 750 C C . CYS A 1 94 ? 4.684 13.25 3.959 1 98.38 94 CYS A C 1
ATOM 752 O O . CYS A 1 94 ? 5.566 12.422 4.195 1 98.38 94 CYS A O 1
ATOM 754 N N . VAL A 1 95 ? 3.818 13.594 4.832 1 98.62 95 VAL A N 1
ATOM 755 C CA . VAL A 1 95 ? 3.566 12.891 6.086 1 98.62 95 VAL A CA 1
ATOM 756 C C . VAL A 1 95 ? 2.176 12.258 6.055 1 98.62 95 VAL A C 1
ATOM 758 O O . VAL A 1 95 ? 1.168 12.969 5.996 1 98.62 95 VAL A O 1
ATOM 761 N N . ILE A 1 96 ? 2.146 10.961 6.145 1 98.62 96 ILE A N 1
ATOM 762 C CA . ILE A 1 96 ? 0.905 10.211 5.984 1 98.62 96 ILE A CA 1
ATOM 763 C C . ILE A 1 96 ? 0.384 9.781 7.355 1 98.62 96 ILE A C 1
ATOM 765 O O . ILE A 1 96 ? 0.992 8.938 8.023 1 98.62 96 ILE A O 1
ATOM 769 N N . PHE A 1 97 ? -0.703 10.352 7.742 1 97.69 97 PHE A N 1
ATOM 770 C CA . PHE A 1 97 ? -1.364 9.984 8.992 1 97.69 97 PHE A CA 1
ATOM 771 C C . PHE A 1 97 ? -2.438 8.93 8.742 1 97.69 97 PHE A C 1
ATOM 773 O O . PHE A 1 97 ? -3.373 9.156 7.973 1 97.69 97 PHE A O 1
ATOM 780 N N . THR A 1 98 ? -2.229 7.793 9.305 1 94.94 98 THR A N 1
ATOM 781 C CA . THR A 1 98 ? -3.23 6.73 9.305 1 94.94 98 THR A CA 1
ATOM 782 C C . THR A 1 98 ? -3.562 6.301 10.734 1 94.94 98 THR A C 1
ATOM 784 O O . THR A 1 98 ? -2.766 6.508 11.648 1 94.94 98 THR A O 1
ATOM 787 N N . ASN A 1 99 ? -4.762 5.762 10.875 1 91.12 99 ASN A N 1
ATOM 788 C CA . ASN A 1 99 ? -5.109 5.215 12.18 1 91.12 99 ASN A CA 1
ATOM 789 C C . ASN A 1 99 ? -4.406 3.887 12.438 1 91.12 99 ASN A C 1
ATOM 791 O O . ASN A 1 99 ? -3.953 3.227 11.5 1 91.12 99 ASN A O 1
ATOM 795 N N . PRO A 1 100 ? -4.309 3.545 13.789 1 88 100 PRO A N 1
ATOM 796 C CA . PRO A 1 100 ? -3.771 2.213 14.078 1 88 100 PRO A CA 1
ATOM 797 C C . PRO A 1 100 ? -4.512 1.105 13.336 1 88 100 PRO A C 1
ATOM 799 O O . PRO A 1 100 ? -5.746 1.101 13.297 1 88 100 PRO A O 1
ATOM 802 N N . GLY A 1 101 ? -3.75 0.192 12.711 1 89.62 101 GLY A N 1
ATOM 803 C CA . GLY A 1 101 ? -4.359 -0.9 11.969 1 89.62 101 GLY A CA 1
ATOM 804 C C . GLY A 1 101 ? -4.602 -0.568 10.508 1 89.62 101 GLY A C 1
ATOM 805 O O . GLY A 1 101 ? -5.02 -1.429 9.734 1 89.62 101 GLY A O 1
ATOM 806 N N . GLU A 1 102 ? -4.352 0.67 10.109 1 93.19 102 GLU A N 1
ATOM 807 C CA . GLU A 1 102 ? -4.492 1.075 8.719 1 93.19 102 GLU A CA 1
ATOM 808 C C . GLU A 1 102 ? -3.131 1.171 8.031 1 93.19 102 GLU A C 1
ATOM 810 O O . GLU A 1 102 ? -2.158 1.635 8.633 1 93.19 102 GLU A O 1
ATOM 815 N N . SER A 1 103 ? -3.104 0.796 6.836 1 95.69 103 SER A N 1
ATOM 816 C CA . SER A 1 103 ? -1.858 0.773 6.074 1 95.69 103 SER A CA 1
ATOM 817 C C . SER A 1 103 ? -1.646 2.082 5.324 1 95.69 103 SER A C 1
ATOM 819 O O . SER A 1 103 ? -2.559 2.576 4.656 1 95.69 103 SER A O 1
ATOM 821 N N . PRO A 1 104 ? -0.467 2.613 5.363 1 97.12 104 PRO A N 1
ATOM 822 C CA . PRO A 1 104 ? -0.174 3.855 4.645 1 97.12 104 PRO A CA 1
ATOM 823 C C . PRO A 1 104 ? 0.302 3.609 3.215 1 97.12 104 PRO A C 1
ATOM 825 O O . PRO A 1 104 ? 0.506 4.562 2.455 1 97.12 104 PRO A O 1
ATOM 828 N N . TYR A 1 105 ? 0.441 2.441 2.748 1 96.25 105 TYR A N 1
ATOM 829 C CA . TYR A 1 105 ? 1.285 2.143 1.596 1 96.25 105 TYR A CA 1
ATOM 830 C C . TYR A 1 105 ? 0.583 2.51 0.295 1 96.25 105 TYR A C 1
ATOM 832 O O . TYR A 1 105 ? 1.232 2.885 -0.685 1 96.25 105 TYR A O 1
ATOM 840 N N . THR A 1 106 ? -0.768 2.414 0.23 1 95.62 106 THR A N 1
ATOM 841 C CA . THR A 1 106 ? -1.471 2.912 -0.946 1 95.62 106 THR A CA 1
ATOM 842 C C . THR A 1 106 ? -1.184 4.398 -1.159 1 95.62 106 THR A C 1
ATOM 844 O O . THR A 1 106 ? -0.758 4.805 -2.242 1 95.62 106 THR A O 1
ATOM 847 N N . LEU A 1 107 ? -1.31 5.121 -0.127 1 96.88 107 LEU A N 1
ATOM 848 C CA . LEU A 1 107 ? -1.074 6.559 -0.198 1 96.88 107 LEU A CA 1
ATOM 849 C C . LEU A 1 107 ? 0.398 6.859 -0.458 1 96.88 107 LEU A C 1
ATOM 851 O O . LEU A 1 107 ? 0.727 7.789 -1.197 1 96.88 107 LEU A O 1
ATOM 855 N N . ALA A 1 108 ? 1.262 6.09 0.145 1 96.81 108 ALA A N 1
ATOM 856 C CA . ALA A 1 108 ? 2.695 6.258 -0.079 1 96.81 108 ALA A CA 1
ATOM 857 C C . ALA A 1 108 ? 3.047 6.059 -1.55 1 96.81 108 ALA A C 1
ATOM 859 O O . ALA A 1 108 ? 3.887 6.777 -2.098 1 96.81 108 ALA A O 1
ATOM 860 N N . TYR A 1 109 ? 2.406 5.129 -2.139 1 95.31 109 TYR A N 1
ATOM 861 C CA . TYR A 1 109 ? 2.693 4.863 -3.545 1 95.31 109 TYR A CA 1
ATOM 862 C C . TYR A 1 109 ? 2.176 5.988 -4.43 1 95.31 109 TYR A C 1
ATOM 864 O O . TYR A 1 109 ? 2.816 6.359 -5.418 1 95.31 109 TYR A O 1
ATOM 872 N N . ILE A 1 110 ? 0.989 6.508 -4.086 1 95.44 110 ILE A N 1
ATOM 873 C CA . ILE A 1 110 ? 0.461 7.68 -4.781 1 95.44 110 ILE A CA 1
ATOM 874 C C . ILE A 1 110 ? 1.474 8.82 -4.719 1 95.44 110 ILE A C 1
ATOM 876 O O . ILE A 1 110 ? 1.787 9.438 -5.734 1 95.44 110 ILE A O 1
ATOM 880 N N . CYS A 1 111 ? 2.02 9.055 -3.555 1 97.12 111 CYS A N 1
ATOM 881 C CA . CYS A 1 111 ? 2.99 10.125 -3.352 1 97.12 111 CYS A CA 1
ATOM 882 C C . CYS A 1 111 ? 4.277 9.852 -4.121 1 97.12 111 CYS A C 1
ATOM 884 O O . CYS A 1 111 ? 4.891 10.766 -4.664 1 97.12 111 CYS A O 1
ATOM 886 N N . TYR A 1 112 ? 4.664 8.586 -4.172 1 95.81 112 TYR A N 1
ATOM 887 C CA . TYR A 1 112 ? 5.832 8.188 -4.945 1 95.81 112 TYR A CA 1
ATOM 888 C C . TYR A 1 112 ? 5.637 8.5 -6.426 1 95.81 112 TYR A C 1
ATOM 890 O O . TYR A 1 112 ? 6.504 9.102 -7.059 1 95.81 112 TYR A O 1
ATOM 898 N N . LEU A 1 113 ? 4.496 8.117 -6.953 1 94.62 113 LEU A N 1
ATOM 899 C CA . LEU A 1 113 ? 4.207 8.352 -8.359 1 94.62 113 LEU A CA 1
ATOM 900 C C . LEU A 1 113 ? 4.164 9.852 -8.664 1 94.62 113 LEU A C 1
ATOM 902 O O . LEU A 1 113 ? 4.496 10.273 -9.773 1 94.62 113 LEU A O 1
ATOM 906 N N . ALA A 1 114 ? 3.801 10.586 -7.656 1 96 114 ALA A N 1
ATOM 907 C CA . ALA A 1 114 ? 3.738 12.031 -7.816 1 96 114 ALA A CA 1
ATOM 908 C C . ALA A 1 114 ? 5.133 12.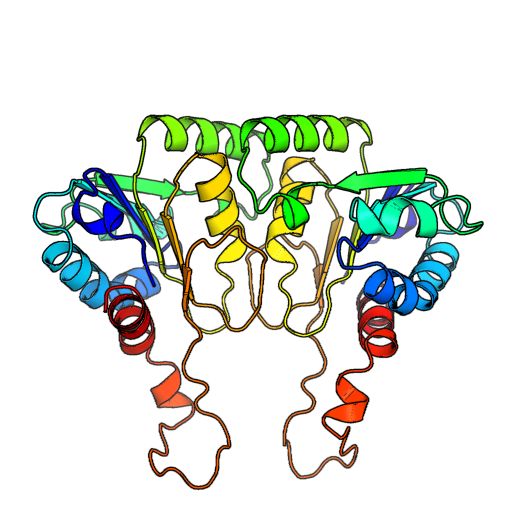656 -7.758 1 96 114 ALA A C 1
ATOM 910 O O . ALA A 1 114 ? 5.293 13.852 -7.984 1 96 114 ALA A O 1
ATOM 911 N N . GLY A 1 115 ? 6.102 11.93 -7.375 1 94.88 115 GLY A N 1
ATOM 912 C CA . GLY A 1 115 ? 7.48 12.391 -7.418 1 94.88 115 GLY A CA 1
ATOM 913 C C . GLY A 1 115 ? 7.953 12.984 -6.102 1 94.88 115 GLY A C 1
ATOM 914 O O . GLY A 1 115 ? 8.953 13.695 -6.062 1 94.88 115 GLY A O 1
ATOM 915 N N . ILE A 1 116 ? 7.273 12.734 -5.043 1 95.81 116 ILE A N 1
ATOM 916 C CA . ILE A 1 116 ? 7.656 13.266 -3.74 1 95.81 116 ILE A CA 1
ATOM 917 C C . ILE A 1 116 ? 8.812 12.445 -3.166 1 95.81 116 ILE A C 1
ATOM 919 O O . ILE A 1 116 ? 8.672 11.234 -2.949 1 95.81 116 ILE A O 1
ATOM 923 N N . PRO A 1 117 ? 9.93 13.062 -2.838 1 94.69 117 PRO A N 1
ATOM 924 C CA . PRO A 1 117 ? 11.109 12.266 -2.488 1 94.69 117 PRO A CA 1
ATOM 925 C C . PRO A 1 117 ? 11.062 11.75 -1.05 1 94.69 117 PRO A C 1
ATOM 927 O O . PRO A 1 117 ? 11.516 10.633 -0.773 1 94.69 117 PRO A O 1
ATOM 930 N N . ILE A 1 118 ? 10.617 12.531 -0.073 1 96.12 118 ILE A N 1
ATOM 931 C CA . ILE A 1 118 ? 10.547 12.117 1.324 1 96.12 118 ILE A CA 1
ATOM 932 C C . ILE A 1 118 ? 9.109 11.734 1.675 1 96.12 118 ILE A C 1
ATOM 934 O O . ILE A 1 118 ? 8.211 12.586 1.649 1 96.12 118 ILE A O 1
ATOM 938 N N . ARG A 1 119 ? 8.836 10.516 1.969 1 97 119 ARG A N 1
ATOM 939 C CA . ARG A 1 119 ? 7.527 9.938 2.264 1 97 119 ARG A CA 1
ATOM 940 C C . ARG A 1 119 ? 7.531 9.234 3.617 1 97 119 ARG A C 1
ATOM 942 O O . ARG A 1 119 ? 8.133 8.172 3.764 1 97 119 ARG A O 1
ATOM 949 N N . ILE A 1 120 ? 6.809 9.812 4.562 1 97.88 120 ILE A N 1
ATOM 950 C CA . ILE A 1 120 ? 6.867 9.352 5.949 1 97.88 120 ILE A CA 1
ATOM 951 C C . ILE A 1 120 ? 5.516 8.766 6.355 1 97.88 120 ILE A C 1
ATOM 953 O O . ILE A 1 120 ? 4.469 9.367 6.094 1 97.88 120 ILE A O 1
ATOM 957 N N . GLY A 1 121 ? 5.508 7.641 6.941 1 97.62 121 GLY A N 1
ATOM 958 C CA . GLY A 1 121 ? 4.316 6.992 7.461 1 97.62 121 GLY A CA 1
ATOM 959 C C . GLY A 1 121 ? 4.605 6.031 8.602 1 97.62 121 GLY A C 1
ATOM 960 O O . GLY A 1 121 ? 5.754 5.906 9.031 1 97.62 121 GLY A O 1
ATOM 961 N N . GLN A 1 122 ? 3.607 5.449 9.109 1 96.06 122 GLN A N 1
ATOM 962 C CA . GLN A 1 122 ? 3.693 4.531 10.234 1 96.06 122 GLN A CA 1
ATOM 963 C C . GLN A 1 122 ? 2.982 3.215 9.93 1 96.06 122 GLN A C 1
ATOM 965 O O . GLN A 1 122 ? 1.842 3.215 9.461 1 96.06 122 GLN A O 1
ATOM 970 N N . SER A 1 123 ? 3.684 2.121 10.133 1 94.25 123 SER A N 1
ATOM 971 C CA . SER A 1 123 ? 3.109 0.81 9.852 1 94.25 123 SER A CA 1
ATOM 972 C C . SER A 1 123 ? 3.871 -0.297 10.57 1 94.25 123 SER A C 1
ATOM 974 O O . SER A 1 123 ? 5.086 -0.203 10.75 1 94.25 123 SER A O 1
ATOM 976 N N . GLN A 1 124 ? 3.131 -1.351 10.906 1 91.31 124 GLN A N 1
ATOM 977 C CA . GLN A 1 124 ? 3.775 -2.551 11.43 1 91.31 124 GLN A CA 1
ATOM 978 C C . GLN A 1 124 ? 4.324 -3.416 10.297 1 91.31 124 GLN A C 1
ATOM 980 O O . GLN A 1 124 ? 5.277 -4.176 10.5 1 91.31 124 GLN A O 1
ATOM 985 N N . GLU A 1 125 ? 3.723 -3.277 9.141 1 92.75 125 GLU A N 1
ATOM 986 C CA . GLU A 1 125 ? 4.105 -4.082 7.984 1 92.75 125 GLU A CA 1
ATOM 987 C C . GLU A 1 125 ? 5.121 -3.348 7.113 1 92.75 125 GLU A C 1
ATOM 989 O O . GLU A 1 125 ? 5.168 -2.115 7.105 1 92.75 125 GLU A O 1
ATOM 994 N N . PHE A 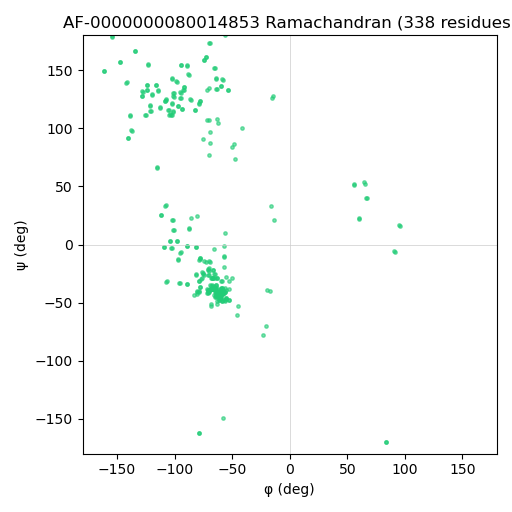1 126 ? 5.855 -4.172 6.426 1 91.31 126 PHE A N 1
ATOM 995 C CA . PHE A 1 126 ? 6.809 -3.615 5.473 1 91.31 126 PHE A CA 1
ATOM 996 C C . PHE A 1 126 ? 6.223 -3.602 4.066 1 91.31 126 PHE A C 1
ATOM 998 O O . PHE A 1 126 ? 5.867 -4.648 3.525 1 91.31 126 PHE A O 1
ATOM 1005 N N . GLY A 1 127 ? 6.086 -2.43 3.449 1 89.94 127 GLY A N 1
ATOM 1006 C CA . GLY A 1 127 ? 5.496 -2.281 2.127 1 89.94 127 GLY A CA 1
ATOM 1007 C C . GLY A 1 127 ? 6.5 -1.85 1.073 1 89.94 127 GLY A C 1
ATOM 1008 O O . GLY A 1 127 ? 6.133 -1.226 0.076 1 89.94 127 GLY A O 1
ATOM 1009 N N . GLY A 1 128 ? 7.766 -2.172 1.312 1 86.31 128 GLY A N 1
ATOM 1010 C CA . GLY A 1 128 ? 8.812 -1.741 0.401 1 86.31 128 GLY A CA 1
ATOM 1011 C C . GLY A 1 128 ? 9.297 -0.328 0.669 1 86.31 128 GLY A C 1
ATOM 1012 O O . GLY A 1 128 ? 8.945 0.269 1.69 1 86.31 128 GLY A O 1
ATOM 1013 N N . SER A 1 129 ? 10.102 0.166 -0.288 1 90.62 129 SER A N 1
ATOM 1014 C CA . SER A 1 129 ? 10.766 1.449 -0.092 1 90.62 129 SER A CA 1
ATOM 1015 C C . SER A 1 129 ? 9.883 2.605 -0.552 1 90.62 129 SER A C 1
ATOM 1017 O O . SER A 1 129 ? 10.359 3.734 -0.697 1 90.62 129 SER A O 1
ATOM 1019 N N . VAL A 1 130 ? 8.641 2.283 -0.754 1 93.31 130 VAL A N 1
ATOM 1020 C CA . VAL A 1 130 ? 7.738 3.354 -1.161 1 93.31 130 VAL A CA 1
ATOM 1021 C C . VAL A 1 130 ? 7.625 4.387 -0.044 1 93.31 130 VAL A C 1
ATOM 1023 O O . VAL A 1 130 ? 7.457 5.582 -0.308 1 93.31 130 VAL A O 1
ATOM 1026 N N . LEU A 1 131 ? 7.668 3.898 1.189 1 94.88 131 LEU A N 1
ATOM 1027 C CA . LEU A 1 131 ? 7.953 4.805 2.297 1 94.88 131 LEU A CA 1
ATOM 1028 C C . LEU A 1 131 ? 9.453 5.027 2.443 1 94.88 131 LEU A C 1
ATOM 1030 O O . LEU A 1 131 ? 10.203 4.09 2.732 1 94.88 131 LEU A O 1
ATOM 1034 N N . SER A 1 132 ? 9.859 6.266 2.221 1 93.81 132 SER A N 1
ATOM 1035 C CA . SER A 1 132 ? 11.281 6.539 2.438 1 93.81 132 SER A CA 1
ATOM 1036 C C . SER A 1 132 ? 11.641 6.434 3.916 1 93.81 132 SER A C 1
ATOM 1038 O O . SER A 1 132 ? 12.789 6.141 4.258 1 93.81 132 SER A O 1
ATOM 1040 N N . HIS A 1 133 ? 10.664 6.715 4.816 1 94.19 133 HIS A N 1
ATOM 1041 C CA . HIS A 1 133 ? 10.82 6.605 6.262 1 94.19 133 HIS A CA 1
ATOM 1042 C C . HIS A 1 133 ? 9.578 5.992 6.902 1 94.19 133 HIS A C 1
ATOM 1044 O O . HIS A 1 133 ? 8.523 6.629 6.965 1 94.19 133 HIS A O 1
ATOM 1050 N N . CYS A 1 134 ? 9.758 4.836 7.375 1 95.06 134 CYS A N 1
ATOM 1051 C CA . CYS A 1 134 ? 8.664 4.129 8.039 1 95.06 134 CYS A CA 1
ATOM 1052 C C . CYS A 1 134 ? 8.898 4.059 9.547 1 95.06 134 CYS A C 1
ATOM 1054 O O . CYS A 1 134 ? 9.93 3.562 9.992 1 95.06 134 CYS A O 1
ATOM 1056 N N . VAL A 1 135 ? 7.953 4.559 10.273 1 93.75 135 VAL A N 1
ATOM 1057 C CA . VAL A 1 135 ? 8 4.488 11.727 1 93.75 135 VAL A CA 1
ATOM 1058 C C . VAL A 1 135 ? 7.219 3.268 12.211 1 93.75 135 VAL A C 1
ATOM 1060 O O . VAL A 1 135 ? 6.082 3.045 11.789 1 93.75 135 VAL A O 1
ATOM 1063 N N . LYS A 1 136 ? 7.785 2.438 13.078 1 91 136 LYS A N 1
ATOM 1064 C CA . LYS A 1 136 ? 7.086 1.315 13.695 1 91 136 LYS A CA 1
ATOM 1065 C C . LYS A 1 136 ? 6.332 1.76 14.945 1 91 136 LYS A C 1
ATOM 1067 O O . LYS A 1 136 ? 6.91 2.379 15.844 1 91 136 LYS A O 1
ATOM 1072 N N . PRO A 1 137 ? 5.027 1.42 14.805 1 87.25 137 PRO A N 1
ATOM 1073 C CA . PRO A 1 137 ? 4.273 1.813 15.992 1 87.25 137 PRO A CA 1
ATOM 1074 C C . PRO A 1 137 ? 4.707 1.053 17.25 1 87.25 137 PRO A C 1
ATOM 1076 O O . PRO A 1 137 ? 5.246 -0.053 17.141 1 87.25 137 PRO A O 1
ATOM 1079 N N . ILE A 1 138 ? 4.555 1.656 18.359 1 71.69 138 ILE A N 1
ATOM 1080 C CA . ILE A 1 138 ? 4.883 1.008 19.625 1 71.69 138 ILE A CA 1
ATOM 1081 C C . ILE A 1 138 ? 3.869 -0.097 19.922 1 71.69 138 ILE A C 1
ATOM 1083 O O . ILE A 1 138 ? 2.666 0.091 19.734 1 71.69 138 ILE A O 1
ATOM 1087 N N . ARG A 1 139 ? 4.289 -1.439 19.781 1 57.38 139 ARG A N 1
ATOM 1088 C CA . ARG A 1 139 ? 3.391 -2.543 20.094 1 57.38 139 ARG A CA 1
ATOM 1089 C C . ARG A 1 139 ? 3.01 -2.527 21.578 1 57.38 139 ARG A C 1
ATOM 1091 O O . ARG A 1 139 ? 3.861 -2.307 22.438 1 57.38 139 ARG A O 1
ATOM 1098 N N . THR A 1 140 ? 1.852 -2.186 21.922 1 44.12 140 THR A N 1
ATOM 1099 C CA . THR A 1 140 ? 1.497 -2.396 23.312 1 44.12 140 THR A CA 1
ATOM 1100 C C . THR A 1 140 ? 1.655 -3.865 23.703 1 44.12 140 THR A C 1
ATOM 1102 O O . THR A 1 140 ? 1.148 -4.301 24.734 1 44.12 140 THR A O 1
ATOM 1105 N N . GLN A 1 141 ? 1.989 -4.777 23.016 1 39.5 141 GLN A N 1
ATOM 1106 C CA . GLN A 1 141 ? 1.838 -6.141 23.516 1 39.5 141 GLN A CA 1
ATOM 1107 C C . GLN A 1 141 ? 2.572 -6.32 24.844 1 39.5 141 GLN A C 1
ATOM 1109 O O . GLN A 1 141 ? 3.434 -5.512 25.203 1 39.5 141 GLN A O 1
ATOM 1114 N N . GLY A 1 142 ? 2.414 -7.781 25.391 1 38.12 142 GLY A N 1
ATOM 1115 C CA . GLY A 1 142 ? 2.883 -8.539 26.547 1 38.12 142 GLY A CA 1
ATOM 1116 C C . GLY A 1 142 ? 4.395 -8.547 26.672 1 38.12 142 GLY A C 1
ATOM 1117 O O . GLY A 1 142 ? 5.008 -9.602 26.812 1 38.12 142 GLY A O 1
ATOM 1118 N N . ASP A 1 143 ? 5.344 -8 26.172 1 35.25 143 ASP A N 1
ATOM 1119 C CA . ASP A 1 143 ? 6.43 -8.211 27.125 1 35.25 143 ASP A CA 1
ATOM 1120 C C . ASP A 1 143 ? 5.945 -8.023 28.562 1 35.25 143 ASP A C 1
ATOM 1122 O O . ASP A 1 143 ? 5.332 -7.008 28.891 1 35.25 143 ASP A O 1
ATOM 1126 N N . THR A 1 144 ? 5.602 -9.109 29.469 1 32.03 144 THR A N 1
ATOM 1127 C CA . THR A 1 144 ? 5.371 -9.109 30.906 1 32.03 144 THR A CA 1
ATOM 1128 C C . THR A 1 144 ? 6.066 -7.922 31.562 1 32.03 144 THR A C 1
ATOM 1130 O O . THR A 1 144 ? 5.504 -7.285 32.469 1 32.03 144 THR A O 1
ATOM 1133 N N . ASP A 1 145 ? 7.484 -7.965 31.797 1 32.34 145 ASP A N 1
ATOM 1134 C CA . ASP A 1 145 ? 7.969 -7.152 32.906 1 32.34 145 ASP A CA 1
ATOM 1135 C C . ASP A 1 145 ? 7.707 -5.668 32.656 1 32.34 145 ASP A C 1
ATOM 1137 O O . ASP A 1 145 ? 7.93 -4.836 33.531 1 32.34 145 ASP A O 1
ATOM 1141 N N . SER A 1 146 ? 8.047 -5.105 31.609 1 30.69 146 SER A N 1
ATOM 1142 C CA . SER A 1 146 ? 7.93 -3.666 31.812 1 30.69 146 SER A CA 1
ATOM 1143 C C . SER A 1 146 ? 6.473 -3.232 31.906 1 30.69 146 SER A C 1
ATOM 1145 O O . SER A 1 146 ? 5.586 -3.893 31.359 1 30.69 146 SER A O 1
ATOM 1147 N N . ILE A 1 147 ? 5.98 -2.332 32.906 1 30.72 147 ILE A N 1
ATOM 1148 C CA . ILE A 1 147 ? 4.836 -1.747 33.562 1 30.72 147 ILE A CA 1
ATOM 1149 C C . ILE A 1 147 ? 3.791 -1.311 32.562 1 30.72 147 ILE A C 1
ATOM 1151 O O . ILE A 1 147 ? 2.611 -1.166 32.875 1 30.72 147 ILE A O 1
ATOM 1155 N N . PHE A 1 148 ? 4.141 -0.505 31.531 1 30.92 148 PHE A N 1
ATOM 1156 C CA . PHE A 1 148 ? 2.977 0.288 31.156 1 30.92 148 PHE A CA 1
ATOM 1157 C C . PHE A 1 148 ? 1.914 -0.585 30.484 1 30.92 148 PHE A C 1
ATOM 1159 O O . PHE A 1 148 ? 2.18 -1.236 29.484 1 30.92 148 PHE A O 1
ATOM 1166 N N . ASP A 1 149 ? 1.066 -1.438 31.156 1 33.19 149 ASP A N 1
ATOM 1167 C CA . ASP A 1 149 ? -0.316 -1.826 30.891 1 33.19 149 ASP A CA 1
ATOM 1168 C C . ASP A 1 149 ? -0.979 -0.858 29.906 1 33.19 149 ASP A C 1
ATOM 1170 O O . ASP A 1 149 ? -1.667 0.077 30.328 1 33.19 149 ASP A O 1
ATOM 1174 N N . ILE A 1 150 ? -0.324 -0.27 28.938 1 34.06 150 ILE A N 1
ATOM 1175 C CA . ILE A 1 150 ? -1.186 0.567 28.109 1 34.06 150 ILE A CA 1
ATOM 1176 C C . ILE A 1 150 ? -2.447 -0.206 27.734 1 34.06 150 ILE A C 1
ATOM 1178 O O . ILE A 1 150 ? -2.371 -1.263 27.109 1 34.06 150 ILE A O 1
ATOM 1182 N N . SER A 1 151 ? -3.486 -0.468 28.625 1 35.94 151 SER A N 1
ATOM 1183 C CA . SER A 1 151 ? -4.855 -0.898 28.359 1 35.94 151 SER A CA 1
ATOM 1184 C C . SER A 1 151 ? -5.215 -0.712 26.891 1 35.94 151 SER A C 1
ATOM 1186 O O . SER A 1 151 ? -4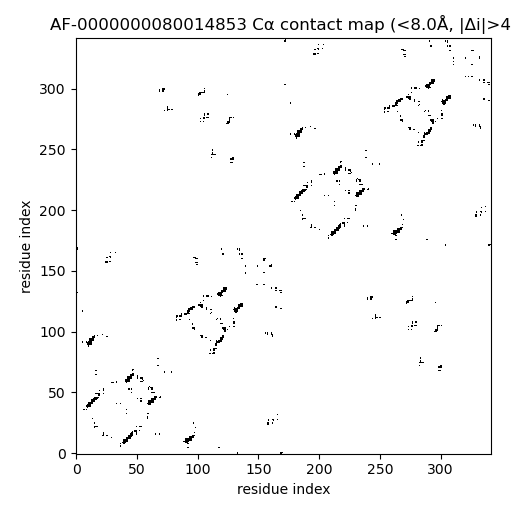.715 0.204 26.234 1 35.94 151 SER A O 1
ATOM 1188 N N . THR A 1 152 ? -5.75 -1.737 26.109 1 39.84 152 THR A N 1
ATOM 1189 C CA . THR A 1 152 ? -6.391 -1.633 24.797 1 39.84 152 THR A CA 1
ATOM 1190 C C . THR A 1 152 ? -6.812 -0.194 24.516 1 39.84 152 THR A C 1
ATOM 1192 O O . THR A 1 152 ? -6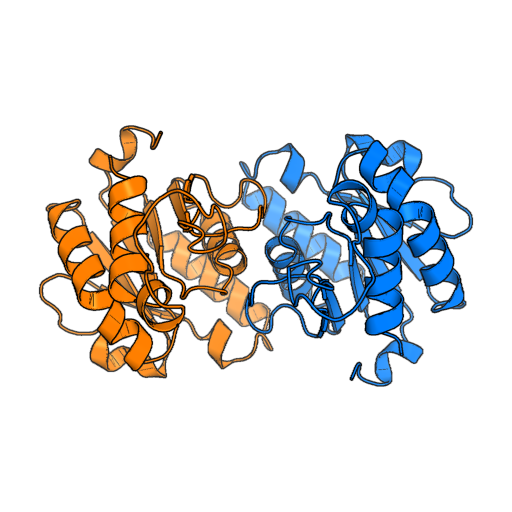.93 0.208 23.359 1 39.84 152 THR A O 1
ATOM 1195 N N . SER A 1 153 ? -7.328 0.445 25.578 1 39.06 153 SER A N 1
ATOM 1196 C CA . SER A 1 153 ? -7.918 1.78 25.625 1 39.06 153 SER A CA 1
ATOM 1197 C C . SER A 1 153 ? -6.875 2.854 25.328 1 39.06 153 SER A C 1
ATOM 1199 O O . SER A 1 153 ? -7.184 3.869 24.703 1 39.06 153 SER A O 1
ATOM 1201 N N . ASP A 1 154 ? -5.691 2.734 25.891 1 40.5 154 ASP A N 1
ATOM 1202 C CA . ASP A 1 154 ? -4.672 3.783 25.906 1 40.5 154 ASP A CA 1
ATOM 1203 C C . ASP A 1 154 ? -3.865 3.781 24.609 1 40.5 154 ASP A C 1
ATOM 1205 O O . ASP A 1 154 ? -3.293 4.805 24.219 1 40.5 154 ASP A O 1
ATOM 1209 N N . LEU A 1 155 ? -3.457 2.594 24.109 1 43.81 155 LEU A N 1
ATOM 1210 C CA . LEU A 1 155 ? -2.75 2.43 22.844 1 43.81 155 LEU A CA 1
ATOM 1211 C C . LEU A 1 155 ? -3.512 3.102 21.703 1 43.81 155 LEU A C 1
ATOM 1213 O O . LEU A 1 155 ? -2.949 3.346 20.641 1 43.81 155 LEU A O 1
ATOM 1217 N N . TYR A 1 156 ? -4.945 2.957 21.812 1 54.66 156 TYR A N 1
ATOM 1218 C CA . TYR A 1 156 ? -5.73 3.436 20.688 1 54.66 156 TYR A CA 1
ATOM 1219 C C . TYR A 1 156 ? -5.922 4.945 20.75 1 54.66 156 TYR A C 1
ATOM 1221 O O . TYR A 1 156 ? -7.012 5.453 20.469 1 54.66 156 TYR A O 1
ATOM 1229 N N . ASP A 1 157 ? -4.938 5.531 21.469 1 80.5 157 ASP A N 1
ATOM 1230 C CA . ASP A 1 157 ? -5.008 6.988 21.438 1 80.5 157 ASP A CA 1
ATOM 1231 C C . ASP A 1 157 ? -4.512 7.527 20.094 1 80.5 157 ASP A C 1
ATOM 1233 O O . ASP A 1 157 ? -3.307 7.586 19.844 1 80.5 157 ASP A O 1
ATOM 1237 N N . PRO A 1 158 ? -5.48 7.633 19.266 1 86.69 158 PRO A N 1
ATOM 1238 C CA . PRO A 1 158 ? -5.098 8.125 17.938 1 86.69 158 PRO A CA 1
ATOM 1239 C C . PRO A 1 158 ? -4.258 9.398 18 1 86.69 158 PRO A C 1
ATOM 1241 O O . PRO A 1 158 ? -3.385 9.602 17.156 1 86.69 158 PRO A O 1
ATOM 1244 N N . ILE A 1 159 ? -4.453 10.18 19.016 1 92.69 159 ILE A N 1
ATOM 1245 C CA . ILE A 1 159 ? -3.688 11.414 19.141 1 92.69 159 ILE A CA 1
ATOM 1246 C C . ILE A 1 159 ? -2.221 11.086 19.422 1 92.69 159 ILE A C 1
ATOM 1248 O O . ILE A 1 159 ? -1.328 11.594 18.734 1 92.69 159 ILE A O 1
ATOM 1252 N N . GLY A 1 160 ? -2.035 10.25 20.422 1 92 160 GLY A N 1
ATOM 1253 C CA . GLY A 1 160 ? -0.68 9.82 20.719 1 92 160 GLY A CA 1
ATOM 1254 C C . GLY A 1 160 ? -0.013 9.102 19.547 1 92 160 GLY A C 1
ATOM 1255 O O . GLY A 1 160 ? 1.187 9.266 19.328 1 92 160 GLY A O 1
ATOM 1256 N N . TYR A 1 161 ? -0.78 8.32 18.844 1 92.38 161 TYR A N 1
ATOM 1257 C CA . TYR A 1 161 ? -0.292 7.586 17.672 1 92.38 161 TYR A CA 1
ATOM 1258 C C . TYR A 1 161 ? 0.248 8.531 16.609 1 92.38 161 TYR A C 1
ATOM 1260 O O . TYR A 1 161 ? 1.338 8.32 16.078 1 92.38 161 TYR A O 1
ATOM 1268 N N . HIS A 1 162 ? -0.481 9.57 16.344 1 95.62 162 HIS A N 1
ATOM 1269 C CA . HIS A 1 162 ? -0.086 10.539 15.328 1 95.62 162 HIS A CA 1
ATOM 1270 C C . HIS A 1 162 ? 1.092 11.383 15.797 1 95.62 162 HIS A C 1
ATOM 1272 O O . HIS A 1 162 ? 2 11.68 15.016 1 95.62 162 HIS A O 1
ATOM 1278 N N . LEU A 1 163 ? 1.136 11.773 17.078 1 95.38 163 LEU A N 1
ATOM 1279 C CA . LEU A 1 163 ? 2.25 12.547 17.625 1 95.38 163 LEU A CA 1
ATOM 1280 C C . LEU A 1 163 ? 3.531 11.719 17.625 1 95.38 163 LEU A C 1
ATOM 1282 O O . LEU A 1 163 ? 4.617 12.25 17.359 1 95.38 163 LEU A O 1
ATOM 1286 N N . PHE A 1 164 ? 3.375 10.5 17.922 1 93.25 164 PHE A N 1
ATOM 1287 C CA . PHE A 1 164 ? 4.523 9.602 17.953 1 93.25 164 PHE A CA 1
ATOM 1288 C C . PHE A 1 164 ? 5.172 9.523 16.578 1 93.25 164 PHE A C 1
ATOM 1290 O O . PHE A 1 164 ? 6.398 9.469 16.469 1 93.25 164 PHE A O 1
ATOM 1297 N N . LEU A 1 165 ? 4.355 9.469 15.531 1 95 165 LEU A N 1
ATOM 1298 C CA . LEU A 1 165 ? 4.879 9.461 14.164 1 95 165 LEU A CA 1
ATOM 1299 C C . LEU A 1 165 ? 5.832 10.633 13.945 1 95 165 LEU A C 1
ATOM 1301 O O . LEU A 1 165 ? 6.953 10.445 13.461 1 95 165 LEU A O 1
ATOM 1305 N N . LEU A 1 166 ? 5.461 11.852 14.336 1 95.62 166 LEU A N 1
ATOM 1306 C CA . LEU A 1 166 ? 6.27 13.047 14.125 1 95.62 166 LEU A CA 1
ATOM 1307 C C . LEU A 1 166 ? 7.508 13.031 15.016 1 95.62 166 LEU A C 1
ATOM 1309 O O . LEU A 1 166 ? 8.609 13.32 14.555 1 95.62 166 LEU A O 1
ATOM 1313 N N . GLU A 1 167 ? 7.309 12.594 16.234 1 93 167 GLU A N 1
ATOM 1314 C CA . GLU A 1 167 ? 8.414 12.586 17.188 1 93 167 GLU A CA 1
ATOM 1315 C C . GLU A 1 167 ? 9.484 11.578 16.781 1 93 167 GLU A C 1
ATOM 1317 O O . GLU A 1 167 ? 10.68 11.828 16.953 1 93 167 GLU A O 1
ATOM 1322 N N . SER A 1 168 ? 9.055 10.523 16.234 1 92.38 168 SER A N 1
ATOM 1323 C CA . SER A 1 168 ? 9.984 9.477 15.812 1 92.38 168 SER A CA 1
ATOM 1324 C C . SER A 1 168 ? 10.672 9.844 14.5 1 92.38 168 SER A C 1
ATOM 1326 O O . SER A 1 168 ? 11.852 9.547 14.305 1 92.38 168 SER A O 1
ATOM 1328 N N . ALA A 1 169 ? 9.945 10.492 13.602 1 93.25 169 ALA A N 1
ATOM 1329 C CA . ALA A 1 169 ? 10.469 10.781 12.273 1 93.25 169 ALA A CA 1
ATOM 1330 C C . ALA A 1 169 ? 11.414 11.984 12.305 1 93.25 169 ALA A C 1
ATOM 1332 O O . ALA A 1 169 ? 12.43 12.008 11.602 1 93.25 169 ALA A O 1
ATOM 1333 N N . PHE A 1 170 ? 11.102 12.953 13.023 1 88.62 170 PHE A N 1
ATOM 1334 C CA . PHE A 1 170 ? 11.836 14.211 12.969 1 88.62 170 PHE A CA 1
ATOM 1335 C C . PHE A 1 170 ? 12.68 14.398 14.227 1 88.62 170 PHE A C 1
ATOM 1337 O O . PHE A 1 170 ? 13.039 15.523 14.578 1 88.62 170 PHE A O 1
ATOM 1344 N N . LYS A 1 171 ? 13.18 13.305 14.789 1 77.94 171 LYS A N 1
ATOM 1345 C CA . LYS A 1 171 ? 14.117 13.391 15.906 1 77.94 171 LYS A CA 1
ATOM 1346 C C . LYS A 1 171 ? 15.445 13.992 15.461 1 77.94 171 LYS A C 1
ATOM 1348 O O . LYS A 1 171 ? 15.883 13.781 14.328 1 77.94 171 LYS A O 1
ATOM 1353 N N . MET B 1 1 ? -17.125 -12.391 0.431 1 65.81 1 MET B N 1
ATOM 1354 C CA . MET B 1 1 ? -17.094 -13.484 -0.536 1 65.81 1 MET B CA 1
ATOM 1355 C C . MET B 1 1 ? -16.719 -12.969 -1.924 1 65.81 1 MET B C 1
ATOM 1357 O O . MET B 1 1 ? -17.094 -11.852 -2.295 1 65.81 1 MET B O 1
ATOM 1361 N N . LEU B 1 2 ? -15.734 -13.758 -2.617 1 78.06 2 LEU B N 1
ATOM 1362 C CA . LEU B 1 2 ? -15.32 -13.406 -3.971 1 78.06 2 LEU B CA 1
ATOM 1363 C C . LEU B 1 2 ? -16.516 -13.43 -4.926 1 78.06 2 LEU B C 1
ATOM 1365 O O . LEU B 1 2 ? -17.406 -14.266 -4.793 1 78.06 2 LEU B O 1
ATOM 1369 N N . PRO B 1 3 ? -16.578 -12.43 -5.742 1 75.75 3 PRO B N 1
ATOM 1370 C CA . PRO B 1 3 ? -17.609 -12.531 -6.781 1 75.75 3 PRO B CA 1
ATOM 1371 C C . PRO B 1 3 ? -17.422 -13.766 -7.664 1 75.75 3 PRO B C 1
ATOM 1373 O O . PRO B 1 3 ? -16.297 -14.219 -7.883 1 75.75 3 PRO B O 1
ATOM 1376 N N . GLU B 1 4 ? -18.516 -14.352 -8.023 1 74.56 4 GLU B N 1
ATOM 1377 C CA . GLU B 1 4 ? -18.516 -15.562 -8.828 1 74.56 4 GLU B CA 1
ATOM 1378 C C . GLU B 1 4 ? -17.781 -15.352 -10.148 1 74.56 4 GLU B C 1
ATOM 1380 O O . GLU B 1 4 ? -17.344 -16.312 -10.781 1 74.56 4 GLU B O 1
ATOM 1385 N N . THR B 1 5 ? -17.469 -14.25 -10.453 1 76.12 5 THR B N 1
ATOM 1386 C CA . THR B 1 5 ? -16.828 -13.906 -11.719 1 76.12 5 THR B CA 1
ATOM 1387 C C . THR B 1 5 ? -15.398 -14.43 -11.758 1 76.12 5 THR B C 1
ATOM 1389 O O . THR B 1 5 ? -14.812 -14.57 -12.836 1 76.12 5 THR B O 1
ATOM 1392 N N . TRP B 1 6 ? -14.953 -14.797 -10.578 1 82.88 6 TRP B N 1
ATOM 1393 C CA . TRP B 1 6 ? -13.578 -15.281 -10.609 1 82.88 6 TRP B CA 1
ATOM 1394 C C . TRP B 1 6 ? -13.492 -16.641 -11.305 1 82.88 6 TRP B C 1
ATOM 1396 O O . TRP B 1 6 ? -12.453 -16.984 -11.875 1 82.88 6 TRP B O 1
ATOM 1406 N N . GLU B 1 7 ? -14.57 -17.375 -11.281 1 85 7 GLU B N 1
ATOM 1407 C CA . GLU B 1 7 ? -14.602 -18.703 -11.875 1 85 7 GLU B CA 1
ATOM 1408 C C . GLU B 1 7 ? -14.453 -18.625 -13.398 1 85 7 GLU B C 1
ATOM 1410 O O . GLU B 1 7 ? -14.016 -19.594 -14.031 1 85 7 GLU B O 1
ATOM 1415 N N . ASN B 1 8 ? -14.781 -17.469 -13.906 1 88.81 8 ASN B N 1
ATOM 1416 C CA . ASN B 1 8 ? -14.727 -17.281 -15.352 1 88.81 8 ASN B CA 1
ATOM 1417 C C . ASN B 1 8 ? -13.461 -16.531 -15.773 1 88.81 8 ASN B C 1
ATOM 1419 O O . ASN B 1 8 ? -13.32 -16.141 -16.938 1 88.81 8 ASN B O 1
ATOM 1423 N N . ALA B 1 9 ? -12.578 -16.438 -14.828 1 94.62 9 ALA B N 1
ATOM 1424 C CA . ALA B 1 9 ? -11.352 -15.688 -15.117 1 94.62 9 ALA B CA 1
ATOM 1425 C C . ALA B 1 9 ? -10.547 -16.359 -16.219 1 94.62 9 ALA B C 1
ATOM 1427 O O . ALA B 1 9 ? -10.375 -17.578 -16.219 1 94.62 9 ALA B O 1
ATOM 1428 N N . ARG B 1 10 ? -10.078 -15.617 -17.188 1 96.44 10 ARG B N 1
ATOM 1429 C CA . ARG B 1 10 ? -9.281 -16.125 -18.297 1 96.44 10 ARG B CA 1
ATOM 1430 C C . ARG B 1 10 ? -7.82 -15.734 -18.156 1 96.44 10 ARG B C 1
ATOM 1432 O O . ARG B 1 10 ? -6.93 -16.438 -18.641 1 96.44 10 ARG B O 1
ATOM 1439 N N . GLN B 1 11 ? -7.594 -14.586 -17.562 1 98 11 GLN B N 1
ATOM 1440 C CA . GLN B 1 11 ? -6.254 -14.062 -17.328 1 98 11 GLN B CA 1
ATOM 1441 C C . GLN B 1 11 ? -6.012 -13.82 -15.836 1 98 11 GLN B C 1
ATOM 1443 O O . GLN B 1 11 ? -6.66 -12.969 -15.227 1 98 11 GLN B O 1
ATOM 1448 N N . VAL B 1 12 ? -5.078 -14.57 -15.266 1 98.31 12 VAL B N 1
ATOM 1449 C CA . VAL B 1 12 ? -4.801 -14.5 -13.836 1 98.31 12 VAL B CA 1
ATOM 1450 C C . VAL B 1 12 ? -3.354 -14.07 -13.609 1 98.31 12 VAL B C 1
ATOM 1452 O O . VAL B 1 12 ? -2.434 -14.609 -14.227 1 98.31 12 VAL B O 1
ATOM 1455 N N . LEU B 1 13 ? -3.195 -13.078 -12.789 1 98.75 13 LEU B N 1
ATOM 1456 C CA . LEU B 1 13 ? -1.866 -12.609 -12.406 1 98.75 13 LEU B CA 1
ATOM 1457 C C . LEU B 1 13 ? -1.509 -13.07 -11 1 98.75 13 LEU B C 1
ATOM 1459 O O . LEU B 1 13 ? -2.182 -12.703 -10.031 1 98.75 13 LEU B O 1
ATOM 1463 N N . ALA B 1 14 ? -0.549 -13.953 -10.867 1 98.75 14 ALA B N 1
ATOM 1464 C CA . ALA B 1 14 ? 0.054 -14.297 -9.578 1 98.75 14 ALA B CA 1
ATOM 1465 C C . ALA B 1 14 ? 1.287 -13.438 -9.312 1 98.75 14 ALA B C 1
ATOM 1467 O O . ALA B 1 14 ? 2.158 -13.297 -10.172 1 98.75 14 ALA B O 1
ATOM 1468 N N . ILE B 1 15 ? 1.368 -12.898 -8.102 1 98.62 15 ILE B N 1
ATOM 1469 C CA . ILE B 1 15 ? 2.447 -11.961 -7.824 1 98.62 15 ILE B CA 1
ATOM 1470 C C . ILE B 1 15 ? 3.285 -12.469 -6.656 1 98.62 15 ILE B C 1
ATOM 1472 O O . ILE B 1 15 ? 2.77 -12.672 -5.555 1 98.62 15 ILE B O 1
ATOM 1476 N N . GLN B 1 16 ? 4.496 -12.695 -6.832 1 97.25 16 GLN B N 1
ATOM 1477 C CA . GLN B 1 16 ? 5.512 -12.93 -5.812 1 97.25 16 GLN B CA 1
ATOM 1478 C C . GLN B 1 16 ? 6.828 -12.25 -6.18 1 97.25 16 GLN B C 1
ATOM 1480 O O . GLN B 1 16 ? 7.707 -12.867 -6.785 1 97.25 16 GLN B O 1
ATOM 1485 N N . VAL B 1 17 ? 6.934 -11.023 -5.688 1 95.94 17 VAL B N 1
ATOM 1486 C CA . VAL B 1 17 ? 8.07 -10.219 -6.129 1 95.94 17 VAL B CA 1
ATOM 1487 C C . VAL B 1 17 ? 9.148 -10.211 -5.051 1 95.94 17 VAL B C 1
ATOM 1489 O O . VAL B 1 17 ? 9.977 -9.305 -4.996 1 95.94 17 VAL B O 1
ATOM 1492 N N . GLY B 1 18 ? 9.156 -11.18 -4.141 1 93.56 18 GLY B N 1
ATOM 1493 C CA . GLY B 1 18 ? 10.219 -11.344 -3.158 1 93.56 18 GLY B CA 1
ATOM 1494 C C . GLY B 1 18 ? 11.461 -12.008 -3.727 1 93.56 18 GLY B C 1
ATOM 1495 O O . GLY B 1 18 ? 11.688 -11.977 -4.938 1 93.56 18 GLY B O 1
ATOM 1496 N N . SER B 1 19 ? 12.312 -12.523 -2.908 1 92.56 19 SER B N 1
ATOM 1497 C CA . SER B 1 19 ? 13.555 -13.195 -3.291 1 92.56 19 SER B CA 1
ATOM 1498 C C . SER B 1 19 ? 13.273 -14.531 -3.965 1 92.56 19 SER B C 1
ATOM 1500 O O . SER B 1 19 ? 12.117 -14.977 -4.02 1 92.56 19 SER B O 1
ATOM 1502 N N . GLN B 1 20 ? 14.367 -15.164 -4.477 1 94.44 20 GLN B N 1
ATOM 1503 C CA . GLN B 1 20 ? 14.25 -16.5 -5.035 1 94.44 20 GLN B CA 1
ATOM 1504 C C . GLN B 1 20 ? 13.727 -17.484 -3.988 1 94.44 20 GLN B C 1
ATOM 1506 O O . GLN B 1 20 ? 12.883 -18.344 -4.289 1 94.44 20 GLN B O 1
ATOM 1511 N N . GLN B 1 21 ? 14.25 -17.328 -2.844 1 93.56 21 GLN B N 1
ATOM 1512 C CA . GLN B 1 21 ? 13.82 -18.203 -1.751 1 93.56 21 GLN B CA 1
ATOM 1513 C C . GLN B 1 21 ? 12.336 -18.031 -1.457 1 93.56 21 GLN B C 1
ATOM 1515 O O . GLN B 1 21 ? 11.617 -19.016 -1.251 1 93.56 21 GLN B O 1
ATOM 1520 N N . ASP B 1 22 ? 11.875 -16.797 -1.489 1 94.31 22 ASP B N 1
ATOM 1521 C CA . ASP B 1 22 ? 10.453 -16.516 -1.286 1 94.31 22 ASP B CA 1
ATOM 1522 C C . ASP B 1 22 ? 9.609 -17.203 -2.359 1 94.31 22 ASP B C 1
ATOM 1524 O O . ASP B 1 22 ? 8.547 -17.75 -2.062 1 94.31 22 ASP B O 1
ATOM 1528 N N . LEU B 1 23 ? 10.078 -17.125 -3.568 1 95.88 23 LEU B N 1
ATOM 1529 C CA . LEU B 1 23 ? 9.359 -17.75 -4.668 1 95.88 23 LEU B CA 1
ATOM 1530 C C . LEU B 1 23 ? 9.273 -19.266 -4.469 1 95.88 23 LEU B C 1
ATOM 1532 O O . LEU B 1 23 ? 8.227 -19.859 -4.684 1 95.88 23 LEU B O 1
ATOM 1536 N N . ILE B 1 24 ? 10.375 -19.891 -4.035 1 96.12 24 ILE B N 1
ATOM 1537 C CA . ILE B 1 24 ? 10.398 -21.328 -3.795 1 96.12 24 ILE B CA 1
ATOM 1538 C C . ILE B 1 24 ? 9.32 -21.703 -2.779 1 96.12 24 ILE B C 1
ATOM 1540 O O . ILE B 1 24 ? 8.57 -22.656 -2.982 1 96.12 24 ILE B O 1
ATOM 1544 N N . LEU B 1 25 ? 9.18 -20.906 -1.771 1 95.44 25 LEU B N 1
ATOM 1545 C CA . LEU B 1 25 ? 8.242 -21.172 -0.694 1 95.44 25 LEU B CA 1
ATOM 1546 C C . LEU B 1 25 ? 6.805 -20.938 -1.155 1 95.44 25 LEU B C 1
ATOM 1548 O O . LEU B 1 25 ? 5.855 -21.375 -0.497 1 95.44 25 LEU B O 1
ATOM 1552 N N . THR B 1 26 ? 6.613 -20.281 -2.254 1 96.5 26 THR B N 1
ATOM 1553 C CA . THR B 1 26 ? 5.293 -19.984 -2.785 1 96.5 26 THR B CA 1
ATOM 1554 C C . THR B 1 26 ? 4.852 -21.031 -3.793 1 96.5 26 THR B C 1
ATOM 1556 O O . THR B 1 26 ? 3.697 -21.047 -4.219 1 96.5 26 THR B O 1
ATOM 1559 N N . ILE B 1 27 ? 5.684 -21.969 -4.18 1 96.62 27 ILE B N 1
ATOM 1560 C CA . ILE B 1 27 ? 5.445 -22.906 -5.266 1 96.62 27 ILE B CA 1
ATOM 1561 C C . ILE B 1 27 ? 4.223 -23.766 -4.949 1 96.62 27 ILE B C 1
ATOM 1563 O O . ILE B 1 27 ? 3.338 -23.922 -5.793 1 96.62 27 ILE B O 1
ATOM 1567 N N . PRO B 1 28 ? 4.059 -24.312 -3.74 1 96.88 28 PRO B N 1
ATOM 1568 C CA . PRO B 1 28 ? 2.855 -25.109 -3.469 1 96.88 28 PRO B CA 1
ATOM 1569 C C . PRO B 1 28 ? 1.566 -24.312 -3.691 1 96.88 28 PRO B C 1
ATOM 1571 O O . PRO B 1 28 ? 0.585 -24.859 -4.203 1 96.88 28 PRO B O 1
ATOM 1574 N N . ALA B 1 29 ? 1.561 -23.078 -3.297 1 97.25 29 ALA B N 1
ATOM 1575 C CA . ALA B 1 29 ? 0.389 -22.234 -3.51 1 97.25 29 ALA B CA 1
ATOM 1576 C C . ALA B 1 29 ? 0.162 -21.984 -4.996 1 97.25 29 ALA B C 1
ATOM 1578 O O . ALA B 1 29 ? -0.98 -21.922 -5.457 1 97.25 29 ALA B O 1
ATOM 1579 N N . LEU B 1 30 ? 1.243 -21.797 -5.758 1 97.81 30 LEU B N 1
ATOM 1580 C CA . LEU B 1 30 ? 1.127 -21.594 -7.199 1 97.81 30 LEU B CA 1
ATOM 1581 C C . LEU B 1 30 ? 0.561 -22.828 -7.883 1 97.81 30 LEU B C 1
ATOM 1583 O O . LEU B 1 30 ? -0.242 -22.719 -8.812 1 97.81 30 LEU B O 1
ATOM 1587 N N . GLN B 1 31 ? 0.964 -23.953 -7.418 1 97.56 31 GLN B N 1
ATOM 1588 C CA . GLN B 1 31 ? 0.414 -25.203 -7.945 1 97.56 31 GLN B CA 1
ATOM 1589 C C . GLN B 1 31 ? -1.079 -25.312 -7.648 1 97.56 31 GLN B C 1
ATOM 1591 O O . GLN B 1 31 ? -1.861 -25.703 -8.516 1 97.56 31 GLN B O 1
ATOM 1596 N N . LYS B 1 32 ? -1.426 -24.984 -6.496 1 97.25 32 LYS B N 1
ATOM 1597 C CA . LYS B 1 32 ? -2.84 -24.969 -6.137 1 97.25 32 LYS B CA 1
ATOM 1598 C C . LYS B 1 32 ? -3.623 -23.984 -6.992 1 97.25 32 LYS B C 1
ATOM 1600 O O . LYS B 1 32 ? -4.762 -24.25 -7.379 1 97.25 32 LYS B O 1
ATOM 1605 N N . LEU B 1 33 ? -3.037 -22.812 -7.242 1 97.06 33 LEU B N 1
ATOM 1606 C CA . LEU B 1 33 ? -3.662 -21.797 -8.086 1 97.06 33 LEU B CA 1
ATOM 1607 C C . LEU B 1 33 ? -3.99 -22.359 -9.461 1 97.06 33 LEU B C 1
ATOM 1609 O O . LEU B 1 33 ? -5.059 -22.094 -10.016 1 97.06 33 LEU B O 1
ATOM 1613 N N . ARG B 1 34 ? -3.062 -23.172 -10.023 1 96.88 34 ARG B N 1
ATOM 1614 C CA . ARG B 1 34 ? -3.289 -23.828 -11.312 1 96.88 34 ARG B CA 1
ATOM 1615 C C . ARG B 1 34 ? -4.508 -24.734 -11.25 1 96.88 34 ARG B C 1
ATOM 1617 O O . ARG B 1 34 ? -5.324 -24.75 -12.172 1 96.88 34 ARG B O 1
ATOM 1624 N N . TYR B 1 35 ? -4.621 -25.438 -10.18 1 95.12 35 TYR B N 1
ATOM 1625 C CA . TYR B 1 35 ? -5.766 -26.328 -10.016 1 95.12 35 TYR B CA 1
ATOM 1626 C C . TYR B 1 35 ? -7.066 -25.531 -9.953 1 95.12 35 TYR B C 1
ATOM 1628 O O . TYR B 1 35 ? -8.07 -25.938 -10.547 1 95.12 35 TYR B O 1
ATOM 1636 N N . LEU B 1 36 ? -7.051 -24.422 -9.273 1 94.31 36 LEU B N 1
ATOM 1637 C CA . LEU B 1 36 ? -8.234 -23.578 -9.117 1 94.31 36 LEU B CA 1
ATOM 1638 C C . LEU B 1 36 ? -8.625 -22.938 -10.438 1 94.31 36 LEU B C 1
ATOM 1640 O O . LEU B 1 36 ? -9.812 -22.797 -10.742 1 94.31 36 LEU B O 1
ATOM 1644 N N . PHE B 1 37 ? -7.551 -22.531 -11.234 1 95.94 37 PHE B N 1
ATOM 1645 C CA . PHE B 1 37 ? -7.746 -21.859 -12.523 1 95.94 37 PHE B CA 1
ATOM 1646 C C . PHE B 1 37 ? -7.223 -22.734 -13.664 1 95.94 37 PHE B C 1
ATOM 1648 O O . PHE B 1 37 ? -6.34 -22.312 -14.414 1 95.94 37 PHE B O 1
ATOM 1655 N N . SER B 1 38 ? -7.867 -23.844 -13.859 1 94 38 SER B N 1
ATOM 1656 C CA . SER B 1 38 ? -7.352 -24.875 -14.742 1 94 38 SER B CA 1
ATOM 1657 C C . SER B 1 38 ? -7.34 -24.422 -16.188 1 94 38 SER B C 1
ATOM 1659 O O . SER B 1 38 ? -6.457 -24.797 -16.969 1 94 38 SER B O 1
ATOM 1661 N N . ASP B 1 39 ? -8.219 -23.547 -16.578 1 94.25 39 ASP B N 1
ATOM 1662 C CA . ASP B 1 39 ? -8.359 -23.188 -17.984 1 94.25 39 ASP B CA 1
ATOM 1663 C C . ASP B 1 39 ? -7.844 -21.781 -18.25 1 94.25 39 ASP B C 1
ATOM 1665 O O . ASP B 1 39 ? -7.84 -21.312 -19.406 1 94.25 39 ASP B O 1
ATOM 1669 N N . ALA B 1 40 ? -7.418 -21.094 -17.25 1 97.31 40 ALA B N 1
ATOM 1670 C CA . ALA B 1 40 ? -6.988 -19.703 -17.406 1 97.31 40 ALA B CA 1
ATOM 1671 C C . ALA B 1 40 ? -5.504 -19.625 -17.75 1 97.31 40 ALA B C 1
ATOM 1673 O O . ALA B 1 40 ? -4.758 -20.594 -17.547 1 97.31 40 ALA B O 1
ATOM 1674 N N . VAL B 1 41 ? -5.141 -18.531 -18.406 1 97.94 41 VAL B N 1
ATOM 1675 C CA . VAL B 1 41 ? -3.725 -18.203 -18.547 1 97.94 41 VAL B CA 1
ATOM 1676 C C . VAL B 1 41 ? -3.199 -17.578 -17.266 1 97.94 41 VAL B C 1
ATOM 1678 O O . VAL B 1 41 ? -3.75 -16.594 -16.766 1 97.94 41 VAL B O 1
ATOM 1681 N N . ILE B 1 42 ? -2.189 -18.203 -16.672 1 98.12 42 ILE B N 1
ATOM 1682 C CA . ILE B 1 42 ? -1.6 -17.703 -15.445 1 98.12 42 ILE B CA 1
ATOM 1683 C C . ILE B 1 42 ? -0.248 -17.047 -15.742 1 98.12 42 ILE B C 1
ATOM 1685 O O . ILE B 1 42 ? 0.662 -17.719 -16.25 1 98.12 42 ILE B O 1
ATOM 1689 N N . THR B 1 43 ? -0.147 -15.781 -15.516 1 98.56 43 THR B N 1
ATOM 1690 C CA . THR B 1 43 ? 1.104 -15.039 -15.586 1 98.56 43 THR B CA 1
ATOM 1691 C C . THR B 1 43 ? 1.675 -14.797 -14.188 1 98.56 43 THR B C 1
ATOM 1693 O O . THR B 1 43 ? 0.946 -14.414 -13.273 1 98.56 43 THR B O 1
ATOM 1696 N N . LEU B 1 44 ? 2.936 -15.117 -14.031 1 98.62 44 LEU B N 1
ATOM 1697 C CA . LEU B 1 44 ? 3.621 -14.93 -12.758 1 98.62 44 LEU B CA 1
ATOM 1698 C C . LEU B 1 44 ? 4.512 -13.688 -12.805 1 98.62 44 LEU B C 1
ATOM 1700 O O . LEU B 1 44 ? 5.359 -13.562 -13.688 1 98.62 44 LEU B O 1
ATOM 1704 N N . MET B 1 45 ? 4.242 -12.773 -11.93 1 98.06 45 MET B N 1
ATOM 1705 C CA . MET B 1 45 ? 5.094 -11.594 -11.781 1 98.06 45 MET B CA 1
ATOM 1706 C C . MET B 1 45 ? 6.137 -11.812 -10.688 1 98.06 45 MET B C 1
ATOM 1708 O O . MET B 1 45 ? 5.793 -12.141 -9.555 1 98.06 45 MET B O 1
ATOM 1712 N N . VAL B 1 46 ? 7.402 -11.617 -11.031 1 97.31 46 VAL B N 1
ATOM 1713 C CA . VAL B 1 46 ? 8.492 -11.922 -10.109 1 97.31 46 VAL B CA 1
ATOM 1714 C C . VAL B 1 46 ? 9.5 -10.773 -10.102 1 97.31 46 VAL B C 1
ATOM 1716 O O . VAL B 1 46 ? 9.406 -9.852 -10.922 1 97.31 46 VAL B O 1
ATOM 1719 N N . SER B 1 47 ? 10.375 -10.805 -9.117 1 95.06 47 SER B N 1
ATOM 1720 C CA . SER B 1 47 ? 11.516 -9.898 -9.102 1 95.06 47 SER B CA 1
ATOM 1721 C C . SER B 1 47 ? 12.555 -10.305 -10.148 1 95.06 47 SER B C 1
ATOM 1723 O O . SER B 1 47 ? 12.539 -11.438 -10.633 1 95.06 47 SER B O 1
ATOM 1725 N N . PRO B 1 48 ? 13.438 -9.328 -10.492 1 94.19 48 PRO B N 1
ATOM 1726 C CA . PRO B 1 48 ? 14.492 -9.68 -11.445 1 94.19 48 PRO B CA 1
ATOM 1727 C C . PRO B 1 48 ? 15.328 -10.875 -10.992 1 94.19 48 PRO B C 1
ATOM 1729 O O . PRO B 1 48 ? 15.648 -11.75 -11.805 1 94.19 48 PRO B O 1
ATOM 1732 N N . SER B 1 49 ? 15.633 -10.977 -9.758 1 92.12 49 SER B N 1
ATOM 1733 C CA . SER B 1 49 ? 16.484 -12.039 -9.227 1 92.12 49 SER B CA 1
ATOM 1734 C C . SER B 1 49 ? 15.773 -13.383 -9.273 1 92.12 49 SER B C 1
ATOM 1736 O O . SER B 1 49 ? 16.422 -14.438 -9.266 1 92.12 49 SER B O 1
ATOM 1738 N N . ALA B 1 50 ? 14.453 -13.383 -9.359 1 94.5 50 ALA B N 1
ATOM 1739 C CA . ALA B 1 50 ? 13.695 -14.625 -9.305 1 94.5 50 ALA B CA 1
ATOM 1740 C C . ALA B 1 50 ? 13.203 -15.031 -10.695 1 94.5 50 ALA B C 1
ATOM 1742 O O . ALA B 1 50 ? 12.508 -16.031 -10.844 1 94.5 50 ALA B O 1
ATOM 1743 N N . LYS B 1 51 ? 13.562 -14.273 -11.688 1 94.81 51 LYS B N 1
ATOM 1744 C CA . LYS B 1 51 ? 13.039 -14.461 -13.039 1 94.81 51 LYS B CA 1
ATOM 1745 C C . LYS B 1 51 ? 13.305 -15.883 -13.531 1 94.81 51 LYS B C 1
ATOM 1747 O O . LYS B 1 51 ? 12.398 -16.547 -14.039 1 94.81 51 LYS B O 1
ATOM 1752 N N . GLN B 1 52 ? 14.469 -16.406 -13.422 1 93.44 52 GLN B N 1
ATOM 1753 C CA . GLN B 1 52 ? 14.844 -17.719 -13.953 1 93.44 52 GLN B CA 1
ATOM 1754 C C . GLN B 1 52 ? 14.062 -18.844 -13.258 1 93.44 52 GLN B C 1
ATOM 1756 O O . GLN B 1 52 ? 13.617 -19.781 -13.906 1 93.44 52 GLN B O 1
ATOM 1761 N N . LEU B 1 53 ? 13.875 -18.625 -12.031 1 92.19 53 LEU B N 1
ATOM 1762 C CA . LEU B 1 53 ? 13.164 -19.641 -11.25 1 92.19 53 LEU B CA 1
ATOM 1763 C C . LEU B 1 53 ? 11.695 -19.703 -11.664 1 92.19 53 LEU B C 1
ATOM 1765 O O . LEU B 1 53 ? 11.094 -20.781 -11.648 1 92.19 53 LEU B O 1
ATOM 1769 N N . GLY B 1 54 ? 11.148 -18.609 -11.992 1 92.38 54 GLY B N 1
ATOM 1770 C CA . GLY B 1 54 ? 9.734 -18.547 -12.336 1 92.38 54 GLY B CA 1
ATOM 1771 C C . GLY B 1 54 ? 9.445 -19.031 -13.75 1 92.38 54 GLY B C 1
ATOM 1772 O O . GLY B 1 54 ? 8.297 -19.312 -14.086 1 92.38 54 GLY B O 1
ATOM 1773 N N . SER B 1 55 ? 10.477 -19.156 -14.477 1 89.88 55 SER B N 1
ATOM 1774 C CA . SER B 1 55 ? 10.305 -19.469 -15.891 1 89.88 55 SER B CA 1
ATOM 1775 C C . SER B 1 55 ? 10.219 -20.969 -16.125 1 89.88 55 SER B C 1
ATOM 1777 O O . SER B 1 55 ? 10.781 -21.75 -15.352 1 89.88 55 SER B O 1
ATOM 1779 N N . HIS B 1 56 ? 9.422 -21.359 -17.094 1 87.75 56 HIS B N 1
ATOM 1780 C CA . HIS B 1 56 ? 9.336 -22.719 -17.625 1 87.75 56 HIS B CA 1
ATOM 1781 C C . HIS B 1 56 ? 8.766 -23.688 -16.594 1 87.75 56 HIS B C 1
ATOM 1783 O O . HIS B 1 56 ? 9.312 -24.766 -16.391 1 87.75 56 HIS B O 1
ATOM 1789 N N . LYS B 1 57 ? 7.836 -23.25 -15.914 1 90.62 57 LYS B N 1
ATOM 1790 C CA . LYS B 1 57 ? 7.055 -24.094 -15.023 1 90.62 57 LYS B CA 1
ATOM 1791 C C . LYS B 1 57 ? 5.746 -24.531 -15.68 1 90.62 57 LYS B C 1
ATOM 1793 O O . LYS B 1 57 ? 5.102 -23.734 -16.375 1 90.62 57 LYS B O 1
ATOM 1798 N N . ARG B 1 58 ? 5.348 -25.734 -15.508 1 91.75 58 ARG B N 1
ATOM 1799 C CA . ARG B 1 58 ? 4.172 -26.297 -16.156 1 91.75 58 ARG B CA 1
ATOM 1800 C C . ARG B 1 58 ? 2.896 -25.609 -15.68 1 91.75 58 ARG B C 1
ATOM 1802 O O . ARG B 1 58 ? 1.89 -25.578 -16.391 1 91.75 58 ARG B O 1
ATOM 1809 N N . TRP B 1 59 ? 2.936 -25.047 -14.484 1 93.75 59 TRP B N 1
ATOM 1810 C CA . TRP B 1 59 ? 1.738 -24.469 -13.898 1 93.75 59 TRP B CA 1
ATOM 1811 C C . TRP B 1 59 ? 1.712 -22.953 -14.117 1 93.75 59 TRP B C 1
ATOM 1813 O O . TRP B 1 59 ? 0.84 -22.25 -13.586 1 93.75 59 TRP B O 1
ATOM 1823 N N . ILE B 1 60 ? 2.662 -22.391 -14.812 1 97.12 60 ILE B N 1
ATOM 1824 C CA . ILE B 1 60 ? 2.752 -20.969 -15.156 1 97.12 60 ILE B CA 1
ATOM 1825 C C . ILE B 1 60 ? 2.867 -20.812 -16.672 1 97.12 60 ILE B C 1
ATOM 1827 O O . ILE B 1 60 ? 3.682 -21.484 -17.312 1 97.12 60 ILE B O 1
ATOM 1831 N N . ASP B 1 61 ? 2.113 -19.953 -17.203 1 97.44 61 ASP B N 1
ATOM 1832 C CA . ASP B 1 61 ? 2.09 -19.812 -18.656 1 97.44 61 ASP B CA 1
ATOM 1833 C C . ASP B 1 61 ? 3.029 -18.688 -19.109 1 97.44 61 ASP B C 1
ATOM 1835 O O . ASP B 1 61 ? 3.547 -18.734 -20.234 1 97.44 61 ASP B O 1
ATOM 1839 N N . ASP B 1 62 ? 3.182 -17.656 -18.344 1 96.88 62 ASP B N 1
ATOM 1840 C CA . ASP B 1 62 ? 4.023 -16.516 -18.672 1 96.88 62 ASP B CA 1
ATOM 1841 C C . ASP B 1 62 ? 4.641 -15.898 -17.422 1 96.88 62 ASP B C 1
ATOM 1843 O O . ASP B 1 62 ? 4.125 -16.078 -16.312 1 96.88 62 ASP B O 1
ATOM 1847 N N . VAL B 1 63 ? 5.805 -15.164 -17.641 1 97.5 63 VAL B N 1
ATOM 1848 C CA . VAL B 1 63 ? 6.496 -14.531 -16.531 1 97.5 63 VAL B CA 1
ATOM 1849 C C . VAL B 1 63 ? 6.727 -13.055 -16.828 1 97.5 63 VAL B C 1
ATOM 1851 O O . VAL B 1 63 ? 7.141 -12.703 -17.938 1 97.5 63 VAL B O 1
ATOM 1854 N N . LEU B 1 64 ? 6.395 -12.211 -15.891 1 96.56 64 LEU B N 1
ATOM 1855 C CA . LEU B 1 64 ? 6.637 -10.773 -15.93 1 96.56 64 LEU B CA 1
ATOM 1856 C C . LEU B 1 64 ? 7.59 -10.359 -14.812 1 96.56 64 LEU B C 1
ATOM 1858 O O . LEU B 1 64 ? 7.473 -10.828 -13.68 1 96.56 64 LEU B O 1
ATOM 1862 N N . VAL B 1 65 ? 8.539 -9.477 -15.195 1 95.62 65 VAL B N 1
ATOM 1863 C CA . VAL B 1 65 ? 9.5 -9.008 -14.203 1 95.62 65 VAL B CA 1
ATOM 1864 C C . VAL B 1 65 ? 9.094 -7.617 -13.703 1 95.62 65 VAL B C 1
ATOM 1866 O O . VAL B 1 65 ? 8.805 -6.73 -14.508 1 95.62 65 VAL B O 1
ATOM 1869 N N . TYR B 1 66 ? 9 -7.469 -12.461 1 94.69 66 TYR B N 1
ATOM 1870 C CA . TYR B 1 66 ? 8.758 -6.184 -11.82 1 94.69 66 TYR B CA 1
ATOM 1871 C C . TYR B 1 66 ? 10.016 -5.676 -11.125 1 94.69 66 TYR B C 1
ATOM 1873 O O . TYR B 1 66 ? 10.508 -6.301 -10.188 1 94.69 66 TYR B O 1
ATOM 1881 N N . GLU B 1 67 ? 10.445 -4.5 -11.445 1 89.12 67 GLU B N 1
ATOM 1882 C CA . GLU B 1 67 ? 11.727 -3.975 -10.984 1 89.12 67 GLU B CA 1
ATOM 1883 C C . GLU B 1 67 ? 11.539 -3.08 -9.758 1 89.12 67 GLU B C 1
ATOM 1885 O O . GLU B 1 67 ? 12.516 -2.73 -9.086 1 89.12 67 GLU B O 1
ATOM 1890 N N . GLY B 1 68 ? 10.359 -2.705 -9.461 1 79 68 GLY B N 1
ATOM 1891 C CA . GLY B 1 68 ? 10.102 -1.666 -8.477 1 79 68 GLY B CA 1
ATOM 1892 C C . GLY B 1 68 ? 10.719 -1.962 -7.121 1 79 68 GLY B C 1
ATOM 1893 O O . GLY B 1 68 ? 11.398 -1.112 -6.543 1 79 68 GLY B O 1
ATOM 1894 N N . GLY B 1 69 ? 10.523 -3.176 -6.633 1 70.81 69 GLY B N 1
ATOM 1895 C CA . GLY B 1 69 ? 11.07 -3.535 -5.332 1 70.81 69 GLY B CA 1
ATOM 1896 C C . GLY B 1 69 ? 12.578 -3.426 -5.27 1 70.81 69 GLY B C 1
ATOM 1897 O O . GLY B 1 69 ? 13.125 -2.768 -4.379 1 70.81 69 GLY B O 1
ATOM 1898 N N . GLU B 1 70 ? 13.109 -3.898 -6.195 1 69.31 70 GLU B N 1
ATOM 1899 C CA . GLU B 1 70 ? 14.57 -3.953 -6.191 1 69.31 70 GLU B CA 1
ATOM 1900 C C . GLU B 1 70 ? 15.172 -2.588 -6.508 1 69.31 70 GLU B C 1
ATOM 1902 O O . GLU B 1 70 ? 16.266 -2.268 -6.043 1 69.31 70 GLU B O 1
ATOM 1907 N N . SER B 1 71 ? 14.484 -1.78 -7.273 1 63.66 71 SER B N 1
ATOM 1908 C CA . SER B 1 71 ? 14.969 -0.452 -7.633 1 63.66 71 SER B CA 1
ATOM 1909 C C . SER B 1 71 ? 14.703 0.553 -6.516 1 63.66 71 SER B C 1
ATOM 1911 O O . SER B 1 71 ? 15.148 1.701 -6.59 1 63.66 71 SER B O 1
ATOM 1913 N N . LYS B 1 72 ? 14.156 0.217 -5.594 1 68.31 72 LYS B N 1
ATOM 1914 C CA . LYS B 1 72 ? 13.828 1.024 -4.422 1 68.31 72 LYS B CA 1
ATOM 1915 C C . LYS B 1 72 ? 12.945 2.211 -4.801 1 68.31 72 LYS B C 1
ATOM 1917 O O . LYS B 1 72 ? 13.094 3.301 -4.242 1 68.31 72 LYS B O 1
ATOM 1922 N N . PHE B 1 73 ? 12.258 2.098 -5.941 1 70.31 73 PHE B N 1
ATOM 1923 C CA . PHE B 1 73 ? 11.273 3.098 -6.34 1 70.31 73 PHE B CA 1
ATOM 1924 C C . PHE B 1 73 ? 11.938 4.438 -6.617 1 70.31 73 PHE B C 1
ATOM 1926 O O . PHE B 1 73 ? 11.5 5.473 -6.117 1 70.31 73 PHE B O 1
ATOM 1933 N N . LYS B 1 74 ? 12.953 4.449 -7.445 1 69.25 74 LYS B N 1
ATOM 1934 C CA . LYS B 1 74 ? 13.688 5.672 -7.75 1 69.25 74 LYS B CA 1
ATOM 1935 C C . LYS B 1 74 ? 13.281 6.234 -9.109 1 69.25 74 LYS B C 1
ATOM 1937 O O . LYS B 1 74 ? 13.711 7.332 -9.484 1 69.25 74 LYS B O 1
ATOM 1942 N N . ASN B 1 75 ? 12.469 5.57 -9.742 1 73.06 75 ASN B N 1
ATOM 1943 C CA . ASN B 1 75 ? 12.078 6.031 -11.07 1 73.06 75 ASN B CA 1
ATOM 1944 C C . ASN B 1 75 ? 10.57 5.898 -11.289 1 73.06 75 ASN B C 1
ATOM 1946 O O . ASN B 1 75 ? 10.094 4.863 -11.75 1 73.06 75 ASN B O 1
ATOM 1950 N N . ASN B 1 76 ? 9.867 7.035 -11.086 1 74.88 76 ASN B N 1
ATOM 1951 C CA . ASN B 1 76 ? 8.414 7.02 -11.141 1 74.88 76 ASN B CA 1
ATOM 1952 C C . ASN B 1 76 ? 7.906 6.914 -12.578 1 74.88 76 ASN B C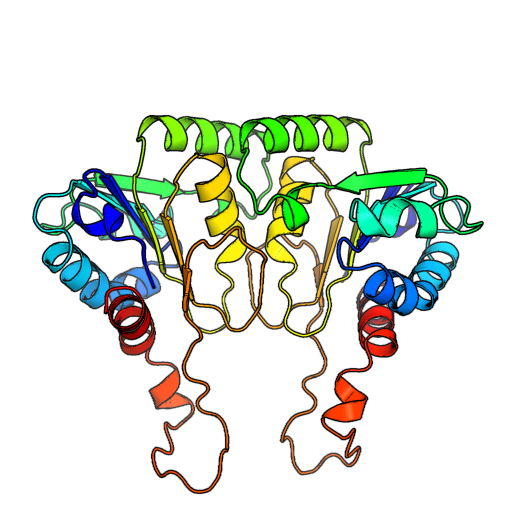 1
ATOM 1954 O O . ASN B 1 76 ? 6.824 6.379 -12.82 1 74.88 76 ASN B O 1
ATOM 1958 N N . GLU B 1 77 ? 8.656 7.348 -13.531 1 80.62 77 GLU B N 1
ATOM 1959 C CA . GLU B 1 77 ? 8.242 7.238 -14.93 1 80.62 77 GLU B CA 1
ATOM 1960 C C . GLU B 1 77 ? 8.242 5.785 -15.391 1 80.62 77 GLU B C 1
ATOM 1962 O O . GLU B 1 77 ? 7.344 5.363 -16.125 1 80.62 77 GLU B O 1
ATOM 1967 N N . CYS B 1 78 ? 9.172 5.129 -14.953 1 85.25 78 CYS B N 1
ATOM 1968 C CA . CYS B 1 78 ? 9.258 3.715 -15.297 1 85.25 78 CYS B CA 1
ATOM 1969 C C . CYS B 1 78 ? 8.094 2.934 -14.703 1 85.25 78 CYS B C 1
ATOM 1971 O O . CYS B 1 78 ? 7.586 2 -15.328 1 85.25 78 CYS B O 1
ATOM 1973 N N . GLU B 1 79 ? 7.629 3.447 -13.609 1 90.38 79 GLU B N 1
ATOM 1974 C CA . GLU B 1 79 ? 6.508 2.781 -12.953 1 90.38 79 GLU B CA 1
ATOM 1975 C C . GLU B 1 79 ? 5.215 2.961 -13.742 1 90.38 79 GLU B C 1
ATOM 1977 O O . GLU B 1 79 ? 4.461 2.006 -13.938 1 90.38 79 GLU B O 1
ATOM 1982 N N . LEU B 1 80 ? 5.004 4.164 -14.25 1 89.44 80 LEU B N 1
ATOM 1983 C CA . LEU B 1 80 ? 3.801 4.441 -15.031 1 89.44 80 LEU B CA 1
ATOM 1984 C C . LEU B 1 80 ? 3.801 3.65 -16.328 1 89.44 80 LEU B C 1
ATOM 1986 O O . LEU B 1 80 ? 2.752 3.178 -16.781 1 89.44 80 LEU B O 1
ATOM 1990 N N . ALA B 1 81 ? 4.969 3.541 -16.891 1 91.5 81 ALA B N 1
ATOM 1991 C CA . ALA B 1 81 ? 5.098 2.73 -18.094 1 91.5 81 ALA B CA 1
ATOM 1992 C C . ALA B 1 81 ? 4.781 1.266 -17.812 1 91.5 81 ALA B C 1
ATOM 1994 O O . ALA B 1 81 ? 4.125 0.6 -18.625 1 91.5 81 ALA B O 1
ATOM 1995 N N . PHE B 1 82 ? 5.234 0.848 -16.734 1 94.19 82 PHE B N 1
ATOM 1996 C CA . PHE B 1 82 ? 4.973 -0.534 -16.344 1 94.19 82 PHE B CA 1
ATOM 1997 C C . PHE B 1 82 ? 3.482 -0.767 -16.141 1 94.19 82 PHE B C 1
ATOM 1999 O O . PHE B 1 82 ? 2.941 -1.786 -16.562 1 94.19 82 PHE B O 1
ATOM 2006 N N . ILE B 1 83 ? 2.824 0.119 -15.477 1 94.94 83 ILE B N 1
ATOM 2007 C CA . ILE B 1 83 ? 1.389 0.027 -15.234 1 94.94 83 ILE B CA 1
ATOM 2008 C C . ILE B 1 83 ? 0.642 -0.015 -16.562 1 94.94 83 ILE B C 1
ATOM 2010 O O . ILE B 1 83 ? -0.293 -0.801 -16.734 1 94.94 83 ILE B O 1
ATOM 2014 N N . SER B 1 84 ? 1.065 0.805 -17.469 1 93.56 84 SER B N 1
ATOM 2015 C CA . SER B 1 84 ? 0.472 0.813 -18.797 1 93.56 84 SER B CA 1
ATOM 2016 C C . SER B 1 84 ? 0.649 -0.534 -19.484 1 93.56 84 SER B C 1
ATOM 2018 O O . SER B 1 84 ? -0.273 -1.029 -20.141 1 93.56 84 SER B O 1
ATOM 2020 N N . LYS B 1 85 ? 1.814 -1.103 -19.375 1 94.81 85 LYS B N 1
ATOM 2021 C CA . LYS B 1 85 ? 2.078 -2.432 -19.922 1 94.81 85 LYS B CA 1
ATOM 2022 C C . LYS B 1 85 ? 1.168 -3.477 -19.281 1 94.81 85 LYS B C 1
ATOM 2024 O O . LYS B 1 85 ? 0.603 -4.324 -19.969 1 94.81 85 LYS B O 1
ATOM 2029 N N . LEU B 1 86 ? 1.027 -3.441 -17.969 1 96.31 86 LEU B N 1
ATOM 2030 C CA . LEU B 1 86 ? 0.18 -4.379 -17.234 1 96.31 86 LEU B CA 1
ATOM 2031 C C . LEU B 1 86 ? -1.266 -4.285 -17.719 1 96.31 86 LEU B C 1
ATOM 2033 O O . LEU B 1 86 ? -1.961 -5.301 -17.797 1 96.31 86 LEU B O 1
ATOM 2037 N N . ARG B 1 87 ? -1.723 -3.088 -18.016 1 95.62 87 ARG B N 1
ATOM 2038 C CA . ARG B 1 87 ? -3.09 -2.846 -18.469 1 95.62 87 ARG B CA 1
ATOM 2039 C C . ARG B 1 87 ? -3.385 -3.615 -19.75 1 95.62 87 ARG B C 1
ATOM 2041 O O . ARG B 1 87 ? -4.516 -4.055 -19.969 1 95.62 87 ARG B O 1
ATOM 2048 N N . GLN B 1 88 ? -2.408 -3.816 -20.562 1 96.25 88 GLN B N 1
ATOM 2049 C CA . GLN B 1 88 ? -2.578 -4.453 -21.859 1 96.25 88 GLN B CA 1
ATOM 2050 C C . GLN B 1 88 ? -2.879 -5.941 -21.703 1 96.25 88 GLN B C 1
ATOM 2052 O O . GLN B 1 88 ? -3.467 -6.559 -22.594 1 96.25 88 GLN B O 1
ATOM 2057 N N . TYR B 1 89 ? -2.523 -6.543 -20.594 1 96.75 89 TYR B N 1
ATOM 2058 C CA . TYR B 1 89 ? -2.756 -7.961 -20.375 1 96.75 89 TYR B CA 1
ATOM 2059 C C . TYR B 1 89 ? -4.223 -8.234 -20.047 1 96.75 89 TYR B C 1
ATOM 2061 O O . TYR B 1 89 ? -4.703 -9.359 -20.203 1 96.75 89 TYR B O 1
ATOM 2069 N N . ALA B 1 90 ? -4.891 -7.195 -19.547 1 96.69 90 ALA B N 1
ATOM 2070 C CA . ALA B 1 90 ? -6.312 -7.289 -19.219 1 96.69 90 ALA B CA 1
ATOM 2071 C C . ALA B 1 90 ? -6.582 -8.445 -18.25 1 96.69 90 ALA B C 1
ATOM 2073 O O . ALA B 1 90 ? -7.457 -9.273 -18.5 1 96.69 90 ALA B O 1
ATOM 2074 N N . PHE B 1 91 ? -5.852 -8.5 -17.156 1 97.88 91 PHE B N 1
ATOM 2075 C CA . PHE B 1 91 ? -6.047 -9.523 -16.141 1 97.88 91 PHE B CA 1
ATOM 2076 C C . PHE B 1 91 ? -7.422 -9.391 -15.5 1 97.88 91 PHE B C 1
ATOM 2078 O O . PHE B 1 91 ? -7.895 -8.281 -15.258 1 97.88 91 PHE B O 1
ATOM 2085 N N . ASP B 1 92 ? -8.023 -10.555 -15.195 1 97.38 92 ASP B N 1
ATOM 2086 C CA . ASP B 1 92 ? -9.297 -10.594 -14.5 1 97.38 92 ASP B CA 1
ATOM 2087 C C . ASP B 1 92 ? -9.102 -10.617 -12.984 1 97.38 92 ASP B C 1
ATOM 2089 O O . ASP B 1 92 ? -9.898 -10.047 -12.234 1 97.38 92 ASP B O 1
ATOM 2093 N N . VAL B 1 93 ? -8.039 -11.266 -12.57 1 97.69 93 VAL B N 1
ATOM 2094 C CA . VAL B 1 93 ? -7.754 -11.523 -11.164 1 97.69 93 VAL B CA 1
ATOM 2095 C C . VAL B 1 93 ? -6.254 -11.375 -10.906 1 97.69 93 VAL B C 1
ATOM 2097 O O . VAL B 1 93 ? -5.434 -11.781 -11.734 1 97.69 93 VAL B O 1
ATOM 2100 N N . CYS B 1 94 ? -5.93 -10.781 -9.789 1 98.38 94 CYS B N 1
ATOM 2101 C CA . CYS B 1 94 ? -4.562 -10.898 -9.289 1 98.38 94 CYS B CA 1
ATOM 2102 C C . CYS B 1 94 ? -4.539 -11.453 -7.875 1 98.38 94 CYS B C 1
ATOM 2104 O O . CYS B 1 94 ? -5.41 -11.133 -7.062 1 98.38 94 CYS B O 1
ATOM 2106 N N . VAL B 1 95 ? -3.66 -12.336 -7.613 1 98.62 95 VAL B N 1
ATOM 2107 C CA . VAL B 1 95 ? -3.379 -12.883 -6.289 1 98.62 95 VAL B CA 1
ATOM 2108 C C . VAL B 1 95 ? -1.983 -12.453 -5.84 1 98.62 95 VAL B C 1
ATOM 2110 O O . VAL B 1 95 ? -0.983 -12.836 -6.453 1 98.62 95 VAL B O 1
ATOM 2113 N N . ILE B 1 96 ? -1.941 -11.719 -4.77 1 98.62 96 ILE B N 1
ATOM 2114 C CA . ILE B 1 96 ? -0.697 -11.117 -4.305 1 98.62 96 ILE B CA 1
ATOM 2115 C C . ILE B 1 96 ? -0.148 -11.914 -3.125 1 98.62 96 ILE B C 1
ATOM 2117 O O . ILE B 1 96 ? -0.737 -11.922 -2.041 1 98.62 96 ILE B O 1
ATOM 2121 N N . PHE B 1 97 ? 0.936 -12.562 -3.346 1 97.69 97 PHE B N 1
ATOM 2122 C CA . PHE B 1 97 ? 1.621 -13.305 -2.295 1 97.69 97 PHE B CA 1
ATOM 2123 C C . PHE B 1 97 ? 2.697 -12.445 -1.64 1 97.69 97 PHE B C 1
ATOM 2125 O O . PHE B 1 97 ? 3.617 -11.977 -2.311 1 97.69 97 PHE B O 1
ATOM 2132 N N . THR B 1 98 ? 2.512 -12.18 -0.395 1 94.94 98 THR B N 1
ATOM 2133 C CA . THR B 1 98 ? 3.521 -11.508 0.416 1 94.94 98 THR B CA 1
ATOM 2134 C C . THR B 1 98 ? 3.883 -12.359 1.635 1 94.94 98 THR B C 1
ATOM 2136 O O . THR B 1 98 ? 3.098 -13.203 2.064 1 94.94 98 THR B O 1
ATOM 2139 N N . ASN B 1 99 ? 5.094 -12.125 2.109 1 91 99 ASN B N 1
ATOM 2140 C CA . ASN B 1 99 ? 5.473 -12.805 3.342 1 91 99 ASN B CA 1
ATOM 2141 C C . ASN B 1 99 ? 4.781 -12.188 4.555 1 91 99 ASN B C 1
ATOM 2143 O O . ASN B 1 99 ? 4.316 -11.047 4.504 1 91 99 ASN B O 1
ATOM 2147 N N . PRO B 1 100 ? 4.715 -13.039 5.664 1 87.94 100 PRO B N 1
ATOM 2148 C CA . PRO B 1 100 ? 4.188 -12.445 6.898 1 87.94 100 PRO B CA 1
ATOM 2149 C C . PRO B 1 100 ? 4.922 -11.172 7.293 1 87.94 100 PRO B C 1
ATOM 2151 O O . PRO B 1 100 ? 6.156 -11.125 7.258 1 87.94 100 PRO B O 1
ATOM 2154 N N . GLY B 1 101 ? 4.152 -10.109 7.629 1 89.56 101 GLY B N 1
ATOM 2155 C CA . GLY B 1 101 ? 4.754 -8.844 8.016 1 89.56 101 GLY B CA 1
ATOM 2156 C C . GLY B 1 101 ? 4.961 -7.902 6.848 1 89.56 101 GLY B C 1
ATOM 2157 O O . GLY B 1 101 ? 5.359 -6.75 7.039 1 89.56 101 GLY B O 1
ATOM 2158 N N . GLU B 1 102 ? 4.703 -8.367 5.641 1 93.06 102 GLU B N 1
ATOM 2159 C CA . GLU B 1 102 ? 4.812 -7.523 4.457 1 93.06 102 GLU B CA 1
ATOM 2160 C C . GLU B 1 102 ? 3.439 -7.059 3.982 1 93.06 102 GLU B C 1
ATOM 2162 O O . GLU B 1 102 ? 2.475 -7.824 4.016 1 93.06 102 GLU B O 1
ATOM 2167 N N . SER B 1 103 ? 3.389 -5.891 3.533 1 95.62 103 SER B N 1
ATOM 2168 C CA . SER B 1 103 ? 2.129 -5.289 3.1 1 95.62 103 SER B CA 1
ATOM 2169 C C . SER B 1 103 ? 1.891 -5.52 1.611 1 95.62 103 SER B C 1
ATOM 2171 O O . SER B 1 103 ? 2.785 -5.301 0.793 1 95.62 103 SER B O 1
ATOM 2173 N N . PRO B 1 104 ? 0.712 -5.891 1.243 1 97.12 104 PRO B N 1
ATOM 2174 C CA . PRO B 1 104 ? 0.395 -6.098 -0.171 1 97.12 104 PRO B CA 1
ATOM 2175 C C . PRO B 1 104 ? -0.105 -4.832 -0.858 1 97.12 104 PRO B C 1
ATOM 2177 O O . PRO B 1 104 ? -0.331 -4.828 -2.07 1 97.12 104 PRO B O 1
ATOM 2180 N N . TYR B 1 105 ? -0.246 -3.742 -0.234 1 96.25 105 TYR B N 1
ATOM 2181 C CA . TYR B 1 105 ? -1.106 -2.66 -0.7 1 96.25 105 TYR B CA 1
ATOM 2182 C C . TYR B 1 105 ? -0.427 -1.861 -1.806 1 96.25 105 TYR B C 1
ATOM 2184 O O . TYR B 1 105 ? -1.096 -1.321 -2.689 1 96.25 105 TYR B O 1
ATOM 2192 N N . THR B 1 106 ? 0.929 -1.746 -1.785 1 95.62 106 THR B N 1
ATOM 2193 C CA . THR B 1 106 ? 1.608 -1.126 -2.916 1 95.62 106 THR B CA 1
ATOM 2194 C C . THR B 1 106 ? 1.308 -1.881 -4.207 1 95.62 106 THR B C 1
ATOM 2196 O O . THR B 1 106 ? 0.859 -1.287 -5.191 1 95.62 106 THR B O 1
ATOM 2199 N N . LEU B 1 107 ? 1.446 -3.141 -4.141 1 96.88 107 LEU B N 1
ATOM 2200 C CA . LEU B 1 107 ? 1.199 -3.977 -5.309 1 96.88 107 LEU B CA 1
ATOM 2201 C C . LEU B 1 107 ? -0.28 -3.969 -5.68 1 96.88 107 LEU B C 1
ATOM 2203 O O . LEU B 1 107 ? -0.626 -3.965 -6.863 1 96.88 107 LEU B O 1
ATOM 2207 N N . ALA B 1 108 ? -1.124 -3.971 -4.695 1 96.81 108 ALA B N 1
ATOM 2208 C CA . ALA B 1 108 ? -2.562 -3.914 -4.941 1 96.81 108 ALA B CA 1
ATOM 2209 C C . ALA B 1 108 ? -2.939 -2.639 -5.688 1 96.81 108 ALA B C 1
ATOM 2211 O O . ALA B 1 108 ? -3.795 -2.662 -6.578 1 96.81 108 ALA B O 1
ATOM 2212 N N . TYR B 1 109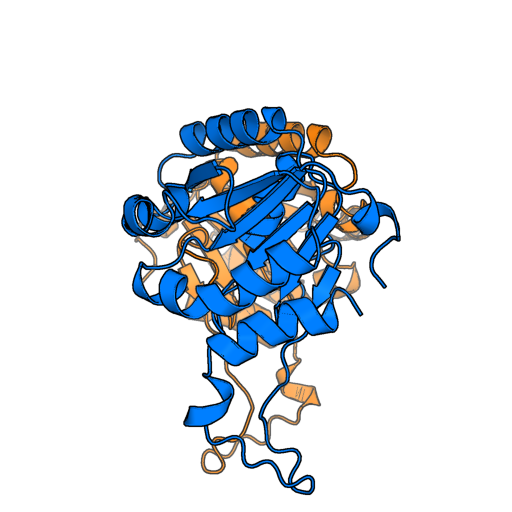 ? -2.307 -1.591 -5.34 1 95.31 109 TYR B N 1
ATOM 2213 C CA . TYR B 1 109 ? -2.613 -0.325 -5.996 1 95.31 109 TYR B CA 1
ATOM 2214 C C . TYR B 1 109 ? -2.123 -0.328 -7.438 1 95.31 109 TYR B C 1
ATOM 2216 O O . TYR B 1 109 ? -2.787 0.211 -8.328 1 95.31 109 TYR B O 1
ATOM 2224 N N . ILE B 1 110 ? -0.929 -0.909 -7.648 1 95.44 110 ILE B N 1
ATOM 2225 C CA . ILE B 1 110 ? -0.423 -1.084 -9.008 1 95.44 110 ILE B CA 1
ATOM 2226 C C . ILE B 1 110 ? -1.444 -1.852 -9.844 1 95.44 110 ILE B C 1
ATOM 2228 O O . ILE B 1 110 ? -1.782 -1.438 -10.953 1 95.44 110 ILE B O 1
ATOM 2232 N N . CYS B 1 111 ? -1.97 -2.922 -9.297 1 97.12 111 CYS B N 1
ATOM 2233 C CA . CYS B 1 111 ? -2.945 -3.754 -10 1 97.12 111 CYS B CA 1
ATOM 2234 C C . CYS B 1 111 ? -4.242 -2.99 -10.234 1 97.12 111 CYS B C 1
ATOM 2236 O O . CYS B 1 111 ? -4.871 -3.139 -11.281 1 97.12 111 CYS B O 1
ATOM 2238 N N . TYR B 1 112 ? -4.625 -2.172 -9.273 1 95.81 112 TYR B N 1
ATOM 2239 C CA . TYR B 1 112 ? -5.805 -1.326 -9.422 1 95.81 112 TYR B CA 1
ATOM 2240 C C . TYR B 1 112 ? -5.641 -0.358 -10.586 1 95.81 112 TYR B C 1
ATOM 2242 O O . TYR B 1 112 ? -6.527 -0.244 -11.438 1 95.81 112 TYR B O 1
ATOM 2250 N N . LEU B 1 113 ? -4.5 0.306 -10.641 1 94.62 113 LEU B N 1
ATOM 2251 C CA . LEU B 1 113 ? -4.242 1.268 -11.703 1 94.62 113 LEU B CA 1
ATOM 2252 C C . LEU B 1 113 ? -4.215 0.578 -13.062 1 94.62 113 LEU B C 1
ATOM 2254 O O . LEU B 1 113 ? -4.562 1.185 -14.078 1 94.62 113 LEU B O 1
ATOM 2258 N N . ALA B 1 114 ? -3.84 -0.664 -13.023 1 96 114 ALA B N 1
ATOM 2259 C CA . ALA B 1 114 ? -3.789 -1.438 -14.258 1 96 114 ALA B CA 1
ATOM 2260 C C . ALA B 1 114 ? -5.188 -1.879 -14.688 1 96 114 ALA B C 1
ATOM 2262 O O . ALA B 1 114 ? -5.363 -2.445 -15.766 1 96 114 ALA B O 1
ATOM 2263 N N . GLY B 1 115 ? -6.152 -1.742 -13.859 1 94.81 115 GLY B N 1
ATOM 2264 C CA . GLY B 1 115 ? -7.535 -2.008 -14.227 1 94.81 115 GLY B CA 1
ATOM 2265 C C . GLY B 1 115 ? -7.988 -3.408 -13.859 1 94.81 115 GLY B C 1
ATOM 2266 O O . GLY B 1 115 ? -9 -3.895 -14.383 1 94.81 115 GLY B O 1
ATOM 2267 N N . ILE B 1 116 ? -7.289 -4.086 -13.023 1 95.75 116 ILE B N 1
ATOM 2268 C CA . ILE B 1 116 ? -7.652 -5.441 -12.625 1 95.75 116 ILE B CA 1
ATOM 2269 C C . ILE B 1 116 ? -8.789 -5.387 -11.602 1 95.75 116 ILE B C 1
ATOM 2271 O O . ILE B 1 116 ? -8.633 -4.809 -10.523 1 95.75 116 ILE B O 1
ATOM 2275 N N . PRO B 1 117 ? -9.906 -6.043 -11.859 1 94.62 117 PRO B N 1
ATOM 2276 C CA . PRO B 1 117 ? -11.07 -5.832 -10.992 1 94.62 117 PRO B CA 1
ATOM 2277 C C . PRO B 1 117 ? -11 -6.645 -9.695 1 94.62 117 PRO B C 1
ATOM 2279 O O . PRO B 1 117 ? -11.438 -6.176 -8.648 1 94.62 117 PRO B O 1
ATOM 2282 N N . ILE B 1 118 ? -10.547 -7.883 -9.711 1 96.06 118 ILE B N 1
ATOM 2283 C CA . ILE B 1 118 ? -10.438 -8.719 -8.523 1 96.06 118 ILE B CA 1
ATOM 2284 C C . ILE B 1 118 ? -8.992 -8.75 -8.039 1 96.06 118 ILE B C 1
ATOM 2286 O O . ILE B 1 118 ? -8.102 -9.25 -8.742 1 96.06 118 ILE B O 1
ATOM 2290 N N . ARG B 1 119 ? -8.711 -8.227 -6.891 1 97 119 ARG B N 1
ATOM 2291 C CA . ARG B 1 119 ? -7.387 -8.094 -6.285 1 97 119 ARG B CA 1
ATOM 2292 C C . ARG B 1 119 ? -7.363 -8.711 -4.891 1 97 119 ARG B C 1
ATOM 2294 O O . ARG B 1 119 ? -7.949 -8.172 -3.953 1 97 119 ARG B O 1
ATOM 2301 N N . ILE B 1 120 ? -6.629 -9.805 -4.766 1 97.88 120 ILE B N 1
ATOM 2302 C CA . ILE B 1 120 ? -6.656 -10.602 -3.543 1 97.88 120 ILE B CA 1
ATOM 2303 C C . ILE B 1 120 ? -5.293 -10.539 -2.857 1 97.88 120 ILE B C 1
ATOM 2305 O O . ILE B 1 120 ? -4.258 -10.703 -3.506 1 97.88 120 ILE B O 1
ATOM 2309 N N . GLY B 1 121 ? -5.27 -10.305 -1.623 1 97.69 121 GLY B N 1
ATOM 2310 C CA . GLY B 1 121 ? -4.062 -10.297 -0.812 1 97.69 121 GLY B CA 1
ATOM 2311 C C . GLY B 1 121 ? -4.328 -10.594 0.652 1 97.69 121 GLY B C 1
ATOM 2312 O O . GLY B 1 121 ? -5.465 -10.867 1.04 1 97.69 121 GLY B O 1
ATOM 2313 N N . GLN B 1 122 ? -3.311 -10.625 1.415 1 96.19 122 GLN B N 1
ATOM 2314 C CA . GLN B 1 122 ? -3.367 -10.938 2.838 1 96.19 122 GLN B CA 1
ATOM 2315 C C . GLN B 1 122 ? -2.652 -9.875 3.668 1 96.19 122 GLN B C 1
ATOM 2317 O O . GLN B 1 122 ? -1.521 -9.5 3.359 1 96.19 122 GLN B O 1
ATOM 2322 N N . SER B 1 123 ? -3.346 -9.367 4.664 1 94.44 123 SER B N 1
ATOM 2323 C CA . SER B 1 123 ? -2.768 -8.32 5.504 1 94.44 123 SER B CA 1
ATOM 2324 C C . SER B 1 123 ? -3.508 -8.211 6.832 1 94.44 123 SER B C 1
ATOM 2326 O O . SER B 1 123 ? -4.719 -8.422 6.895 1 94.44 123 SER B O 1
ATOM 2328 N N . GLN B 1 124 ? -2.752 -7.809 7.852 1 91.44 124 GLN B N 1
ATOM 2329 C CA . GLN B 1 124 ? -3.377 -7.473 9.125 1 91.44 124 GLN B CA 1
ATOM 2330 C C . GLN B 1 124 ? -3.941 -6.055 9.109 1 91.44 124 GLN B C 1
ATOM 2332 O O . GLN B 1 124 ? -4.891 -5.75 9.828 1 91.44 124 GLN B O 1
ATOM 2337 N N . GLU B 1 125 ? -3.363 -5.227 8.281 1 92.75 125 GLU B N 1
ATOM 2338 C CA . GLU B 1 125 ? -3.758 -3.824 8.195 1 92.75 125 GLU B CA 1
ATOM 2339 C C . GLU B 1 125 ? -4.793 -3.605 7.094 1 92.75 125 GLU B C 1
ATOM 2341 O O . GLU B 1 125 ? -4.844 -4.363 6.125 1 92.75 125 GLU B O 1
ATOM 2346 N N . PHE B 1 126 ? -5.531 -2.559 7.32 1 91.69 126 PHE B N 1
ATOM 2347 C CA . PHE B 1 126 ? -6.504 -2.166 6.312 1 91.69 126 PHE B CA 1
ATOM 2348 C C . PHE B 1 126 ? -5.945 -1.063 5.418 1 91.69 126 PHE B C 1
ATOM 2350 O O . PHE B 1 126 ? -5.586 0.012 5.902 1 91.69 126 PHE B O 1
ATOM 2357 N N . GLY B 1 127 ? -5.824 -1.301 4.117 1 90.12 127 GLY B N 1
ATOM 2358 C CA . GLY B 1 127 ? -5.262 -0.35 3.174 1 90.12 127 GLY B CA 1
ATOM 2359 C C . GLY B 1 127 ? -6.281 0.197 2.195 1 90.12 127 GLY B C 1
ATOM 2360 O O . GLY B 1 127 ? -5.934 0.593 1.08 1 90.12 127 GLY B O 1
ATOM 2361 N N . GLY B 1 128 ? -7.539 0.194 2.609 1 86.56 128 GLY B N 1
ATOM 2362 C CA . GLY B 1 128 ? -8.602 0.632 1.719 1 86.56 128 GLY B CA 1
ATOM 2363 C C . GLY B 1 128 ? -9.086 -0.46 0.785 1 86.56 128 GLY B C 1
ATOM 2364 O O . GLY B 1 128 ? -8.719 -1.627 0.944 1 86.56 128 GLY B O 1
ATOM 2365 N N . SER B 1 129 ? -9.914 -0.028 -0.185 1 90.69 129 SER B N 1
ATOM 2366 C CA . SER B 1 129 ? -10.586 -0.986 -1.056 1 90.69 129 SER B CA 1
ATOM 2367 C C . SER B 1 129 ? -9.719 -1.337 -2.264 1 90.69 129 SER B C 1
ATOM 2369 O O . SER B 1 129 ? -10.211 -1.922 -3.232 1 90.69 129 SER B O 1
ATOM 2371 N N . VAL B 1 130 ? -8.477 -0.956 -2.162 1 93.38 130 VAL B N 1
ATOM 2372 C CA . VAL B 1 130 ? -7.594 -1.3 -3.271 1 93.38 130 VAL B CA 1
ATOM 2373 C C . VAL B 1 130 ? -7.473 -2.818 -3.385 1 93.38 130 VAL B C 1
ATOM 2375 O O . VAL B 1 130 ? -7.309 -3.355 -4.484 1 93.38 130 VAL B O 1
ATOM 2378 N N . LEU B 1 131 ? -7.488 -3.484 -2.232 1 94.94 131 LEU B N 1
ATOM 2379 C CA . LEU B 1 131 ? -7.766 -4.914 -2.248 1 94.94 131 LEU B CA 1
ATOM 2380 C C . LEU B 1 131 ? -9.266 -5.18 -2.307 1 94.94 131 LEU B C 1
ATOM 2382 O O . LEU B 1 131 ? -10 -4.82 -1.384 1 94.94 131 LEU B O 1
ATOM 2386 N N . SER B 1 132 ? -9.688 -5.789 -3.396 1 93.81 132 SER B N 1
ATOM 2387 C CA . SER B 1 132 ? -11.102 -6.141 -3.451 1 93.81 132 SER B CA 1
ATOM 2388 C C . SER B 1 132 ? -11.438 -7.234 -2.445 1 93.81 132 SER B C 1
ATOM 2390 O O . SER B 1 132 ? -12.578 -7.332 -1.984 1 93.81 132 SER B O 1
ATOM 2392 N N . HIS B 1 133 ? -10.445 -8.109 -2.125 1 94.25 133 HIS B N 1
ATOM 2393 C CA . HIS B 1 133 ? -10.578 -9.18 -1.14 1 94.25 133 HIS B CA 1
ATOM 2394 C C . HIS B 1 133 ? -9.32 -9.289 -0.28 1 94.25 133 HIS B C 1
ATOM 2396 O O . HIS B 1 133 ? -8.273 -9.727 -0.759 1 94.25 133 HIS B O 1
ATOM 2402 N N . CYS B 1 134 ? -9.484 -8.938 0.92 1 95.25 134 CYS B N 1
ATOM 2403 C CA . CYS B 1 134 ? -8.375 -9.016 1.867 1 95.25 134 CYS B CA 1
ATOM 2404 C C . CYS B 1 134 ? -8.586 -10.156 2.859 1 95.25 134 CYS B C 1
ATOM 2406 O O . CYS B 1 134 ? -9.609 -10.211 3.543 1 95.25 134 CYS B O 1
ATOM 2408 N N . VAL B 1 135 ? -7.629 -11.031 2.906 1 93.94 135 VAL B N 1
ATOM 2409 C CA . VAL B 1 135 ? -7.648 -12.125 3.867 1 93.94 135 VAL B CA 1
ATOM 2410 C C . VAL B 1 135 ? -6.848 -11.742 5.109 1 93.94 135 VAL B C 1
ATOM 2412 O O . VAL B 1 135 ? -5.719 -11.258 5 1 93.94 135 VAL B O 1
ATOM 2415 N N . LYS B 1 136 ? -7.387 -11.922 6.316 1 91.25 136 LYS B N 1
ATOM 2416 C CA . LYS B 1 136 ? -6.664 -11.703 7.566 1 91.25 136 LYS B CA 1
ATOM 2417 C C . LYS B 1 136 ? -5.891 -12.953 7.98 1 91.25 136 LYS B C 1
ATOM 2419 O O . LYS B 1 136 ? -6.457 -14.047 8.055 1 91.25 136 LYS B O 1
ATOM 2424 N N . PRO B 1 137 ? -4.586 -12.609 8.148 1 87.44 137 PRO B N 1
ATOM 2425 C CA . PRO B 1 137 ? -3.811 -13.781 8.562 1 87.44 137 PRO B CA 1
ATOM 2426 C C . PRO B 1 137 ? -4.215 -14.297 9.938 1 87.44 137 PRO B C 1
ATOM 2428 O O . PRO B 1 137 ? -4.73 -13.539 10.758 1 87.44 137 PRO B O 1
ATOM 2431 N N . ILE B 1 138 ? -4.031 -15.555 10.148 1 71.69 138 ILE B N 1
ATOM 2432 C CA . ILE B 1 138 ? -4.324 -16.141 11.445 1 71.69 138 ILE B CA 1
ATOM 2433 C C . ILE B 1 138 ? -3.281 -15.695 12.469 1 71.69 138 ILE B C 1
ATOM 2435 O O . ILE B 1 138 ? -2.084 -15.664 12.172 1 71.69 138 ILE B O 1
ATOM 2439 N N . ARG B 1 139 ? -3.631 -14.766 13.445 1 57.09 139 ARG B N 1
ATOM 2440 C CA . ARG B 1 139 ? -2.703 -14.328 14.484 1 57.09 139 ARG B CA 1
ATOM 2441 C C . ARG B 1 139 ? -2.287 -15.5 15.367 1 57.09 139 ARG B C 1
ATOM 2443 O O . ARG B 1 139 ? -3.127 -16.312 15.773 1 57.09 139 ARG B O 1
ATOM 2450 N N . THR B 1 140 ? -1.159 -16.031 15.266 1 43.44 140 THR B N 1
ATOM 2451 C CA . THR B 1 140 ? -0.775 -17.047 16.25 1 43.44 140 THR B CA 1
ATOM 2452 C C . THR B 1 140 ? -0.866 -16.469 17.672 1 43.44 140 THR B C 1
ATOM 2454 O O . THR B 1 140 ? -0.421 -17.109 18.625 1 43.44 140 THR B O 1
ATOM 2457 N N . GLN B 1 141 ? -0.877 -15.297 18.031 1 40 141 GLN B N 1
ATOM 2458 C CA . GLN B 1 141 ? -0.585 -14.977 19.422 1 40 141 GLN B CA 1
ATOM 2459 C C . GLN B 1 141 ? -1.554 -15.688 20.359 1 40 141 GLN B C 1
ATOM 2461 O O . GLN B 1 141 ? -2.5 -16.328 19.922 1 40 141 GLN B O 1
ATOM 2466 N N . GLY B 1 142 ? -1.795 -14.805 21.688 1 38.5 142 GLY B N 1
ATOM 2467 C CA . GLY B 1 142 ? -2.293 -15.094 23.031 1 38.5 142 GLY B CA 1
ATOM 2468 C C . GLY B 1 142 ? -3.752 -15.508 23.047 1 38.5 142 GLY B C 1
ATOM 2469 O O . GLY B 1 142 ? -4.418 -15.414 24.078 1 38.5 142 GLY B O 1
ATOM 2470 N N . ASP B 1 143 ? -4.609 -15.594 22.172 1 35.19 143 ASP B N 1
ATOM 2471 C CA . ASP B 1 143 ? -5.66 -16.328 22.859 1 35.19 143 ASP B CA 1
ATOM 2472 C C . ASP B 1 143 ? -5.094 -17.562 23.578 1 35.19 143 ASP B C 1
ATOM 2474 O O . ASP B 1 143 ? -4.535 -18.453 22.938 1 35.19 143 ASP B O 1
ATOM 2478 N N . THR B 1 144 ? -4.555 -17.516 24.906 1 33 144 THR B N 1
ATOM 2479 C CA . THR B 1 144 ? -4.262 -18.609 25.812 1 33 144 THR B CA 1
ATOM 2480 C C . THR B 1 144 ? -5.047 -19.859 25.438 1 33 144 THR B C 1
ATOM 2482 O O . THR B 1 144 ? -4.535 -20.984 25.547 1 33 144 THR B O 1
ATOM 2485 N N . ASP B 1 145 ? -6.465 -19.906 25.625 1 33.03 145 ASP B N 1
ATOM 2486 C CA . ASP B 1 145 ? -7.02 -21.25 25.719 1 33.03 145 ASP B CA 1
ATOM 2487 C C . ASP B 1 145 ? -6.801 -22.031 24.422 1 33.03 145 ASP B C 1
ATOM 2489 O O . ASP B 1 145 ? -7.086 -23.219 24.344 1 33.03 145 ASP B O 1
ATOM 2493 N N . SER B 1 146 ? -7.062 -21.562 23.312 1 31.2 146 SER B N 1
ATOM 2494 C CA . SER B 1 146 ? -6.98 -22.656 22.359 1 31.2 146 SER B CA 1
ATOM 2495 C C . SER B 1 146 ? -5.535 -23.094 22.125 1 31.2 146 SER B C 1
ATOM 2497 O O . SER B 1 146 ? -4.609 -22.281 22.281 1 31.2 146 SER B O 1
ATOM 2499 N N . ILE B 1 147 ? -5.086 -24.469 22.125 1 31.19 147 ILE B N 1
ATOM 2500 C CA . ILE B 1 147 ? -3.979 -25.406 22.188 1 31.19 147 ILE B CA 1
ATOM 2501 C C . ILE B 1 147 ? -2.855 -24.953 21.266 1 31.19 147 ILE B C 1
ATOM 2503 O O . ILE B 1 147 ? -1.675 -25.156 21.562 1 31.19 147 ILE B O 1
ATOM 2507 N N . PHE B 1 148 ? -3.082 -24.828 19.906 1 31.42 148 PHE B N 1
ATOM 2508 C CA . PHE B 1 148 ? -1.896 -25.203 19.141 1 31.42 148 PHE B CA 1
ATOM 2509 C C . PHE B 1 148 ? -0.788 -24.172 19.344 1 31.42 148 PHE B C 1
ATOM 2511 O O . PHE B 1 148 ? -1.032 -22.969 19.266 1 31.42 148 PHE B O 1
ATOM 2518 N N . ASP B 1 149 ? 0.137 -24.188 20.359 1 33.38 149 ASP B N 1
ATOM 2519 C CA . ASP B 1 149 ? 1.541 -23.812 20.5 1 33.38 149 ASP B CA 1
ATOM 2520 C C . ASP B 1 149 ? 2.191 -23.594 19.125 1 33.38 149 ASP B C 1
ATOM 2522 O O . ASP B 1 149 ? 2.912 -24.469 18.641 1 33.38 149 ASP B O 1
ATOM 2526 N N . ILE B 1 150 ? 1.49 -23.344 18.047 1 33.84 150 ILE B N 1
ATOM 2527 C CA . ILE B 1 150 ? 2.355 -23.203 16.875 1 33.84 150 ILE B CA 1
ATOM 2528 C C . ILE B 1 150 ? 3.488 -22.219 17.188 1 33.84 150 ILE B C 1
ATOM 2530 O O . ILE B 1 150 ? 3.242 -21.094 17.609 1 33.84 150 ILE B O 1
ATOM 2534 N N . SER B 1 151 ? 4.668 -22.641 17.859 1 35.91 151 SER B N 1
ATOM 2535 C CA . SER B 1 151 ? 5.938 -21.953 18.047 1 35.91 151 SER B CA 1
ATOM 2536 C C . SER B 1 151 ? 6.074 -20.766 17.094 1 35.91 151 SER B C 1
ATOM 2538 O O . SER B 1 151 ? 5.551 -20.797 15.977 1 35.91 151 SER B O 1
ATOM 2540 N N . THR B 1 152 ? 6.352 -19.516 17.547 1 39.22 152 THR B N 1
ATOM 2541 C CA . THR B 1 152 ? 6.781 -18.359 16.75 1 39.22 152 THR B CA 1
ATOM 2542 C C . THR B 1 152 ? 7.359 -18.797 15.414 1 39.22 152 THR B C 1
ATOM 2544 O O . THR B 1 152 ? 7.309 -18.062 14.43 1 39.22 152 THR B O 1
ATOM 2547 N N . SER B 1 153 ? 8.117 -19.906 15.516 1 39.25 153 SER B N 1
ATOM 2548 C CA . SER B 1 153 ? 8.852 -20.578 14.453 1 39.25 153 SER B CA 1
ATOM 2549 C C . SER B 1 153 ? 7.906 -21.125 13.383 1 39.25 153 SER B C 1
ATOM 2551 O O . SER B 1 153 ? 8.242 -21.125 12.195 1 39.25 153 SER B O 1
ATOM 2553 N N . ASP B 1 154 ? 6.852 -21.719 13.789 1 41.12 154 ASP B N 1
ATOM 2554 C CA . ASP B 1 154 ? 5.926 -22.484 12.961 1 41.12 154 ASP B CA 1
ATOM 2555 C C . ASP B 1 154 ? 4.957 -21.562 12.227 1 41.12 154 ASP B C 1
ATOM 2557 O O . ASP B 1 154 ? 4.391 -21.938 11.195 1 41.12 154 ASP B O 1
ATOM 2561 N N . LEU B 1 155 ? 4.418 -20.531 12.914 1 44.28 155 LEU B N 1
ATOM 2562 C CA . LEU B 1 155 ? 3.52 -19.516 12.383 1 44.28 155 LEU B CA 1
ATOM 2563 C C . LEU B 1 155 ? 4.113 -18.859 11.141 1 44.28 155 LEU B C 1
ATOM 2565 O O . LEU B 1 155 ? 3.41 -18.156 10.406 1 44.28 155 LEU B O 1
ATOM 2569 N N . TYR B 1 156 ? 5.492 -18.781 11.141 1 54.69 156 TYR B N 1
ATOM 2570 C CA . TYR B 1 156 ? 6.133 -18.109 10.016 1 54.69 156 TYR B CA 1
ATOM 2571 C C . TYR B 1 156 ? 6.352 -19.062 8.852 1 54.69 156 TYR B C 1
ATOM 2573 O O . TYR B 1 156 ? 7.414 -19.062 8.227 1 54.69 156 TYR B O 1
ATOM 2581 N N . ASP B 1 157 ? 5.473 -20.141 8.922 1 80.44 157 ASP B N 1
ATOM 2582 C CA . ASP B 1 157 ? 5.566 -21.016 7.762 1 80.44 157 ASP B CA 1
ATOM 2583 C C . ASP B 1 157 ? 5.027 -20.328 6.508 1 80.44 157 ASP B C 1
ATOM 2585 O O . ASP B 1 157 ? 3.812 -20.188 6.348 1 80.44 157 ASP B O 1
ATOM 2589 N N . PRO B 1 158 ? 5.949 -19.828 5.855 1 86.69 158 PRO B N 1
ATOM 2590 C CA . PRO B 1 158 ? 5.539 -19.094 4.652 1 86.69 158 PRO B CA 1
ATOM 2591 C C . PRO B 1 158 ? 4.695 -19.938 3.705 1 86.69 158 PRO B C 1
ATOM 2593 O O . PRO B 1 158 ? 3.803 -19.422 3.031 1 86.69 158 PRO B O 1
ATOM 2596 N N . ILE B 1 159 ? 4.883 -21.25 3.713 1 92.62 159 ILE B N 1
ATOM 2597 C CA . ILE B 1 159 ? 4.109 -22.125 2.836 1 92.62 159 ILE B CA 1
ATOM 2598 C C . ILE B 1 159 ? 2.648 -22.141 3.283 1 92.62 159 ILE B C 1
ATOM 2600 O O . ILE B 1 159 ? 1.742 -21.922 2.475 1 92.62 159 ILE B O 1
ATOM 2604 N N . GLY B 1 160 ? 2.479 -22.422 4.559 1 92.06 160 GLY B N 1
ATOM 2605 C CA . GLY B 1 160 ? 1.131 -22.391 5.102 1 92.06 160 GLY B CA 1
ATOM 2606 C C . GLY B 1 160 ? 0.448 -21.047 4.953 1 92.06 160 GLY B C 1
ATOM 2607 O O . GLY B 1 160 ? -0.758 -20.984 4.703 1 92.06 160 GLY B O 1
ATOM 2608 N N . TYR B 1 161 ? 1.207 -19.984 5.117 1 92.5 161 TYR B N 1
ATOM 2609 C CA . TYR B 1 161 ? 0.705 -18.625 4.98 1 92.5 161 TYR B CA 1
ATOM 2610 C C . TYR B 1 161 ? 0.14 -18.391 3.584 1 92.5 161 TYR B C 1
ATOM 2612 O O . TYR B 1 161 ? -0.959 -17.844 3.436 1 92.5 161 TYR B O 1
ATOM 2620 N N . HIS B 1 162 ? 0.867 -18.812 2.602 1 95.75 162 HIS B N 1
ATOM 2621 C CA . HIS B 1 162 ? 0.449 -18.625 1.217 1 95.75 162 HIS B CA 1
ATOM 2622 C C . HIS B 1 162 ? -0.728 -19.531 0.868 1 95.75 162 HIS B C 1
ATOM 2624 O O . HIS B 1 162 ? -1.651 -19.109 0.166 1 95.75 162 HIS B O 1
ATOM 2630 N N . LEU B 1 163 ? -0.747 -20.781 1.349 1 95.56 163 LEU B N 1
ATOM 2631 C CA . LEU B 1 163 ? -1.859 -21.688 1.092 1 95.56 163 LEU B CA 1
ATOM 2632 C C . LEU B 1 163 ? -3.133 -21.188 1.767 1 95.56 163 LEU B C 1
ATOM 2634 O O . LEU B 1 163 ? -4.227 -21.328 1.21 1 95.56 163 LEU B O 1
ATOM 2638 N N . PHE B 1 164 ? -2.969 -20.672 2.916 1 93.44 164 PHE B N 1
ATOM 2639 C CA . PHE B 1 164 ? -4.105 -20.141 3.658 1 93.44 164 PHE B CA 1
ATOM 2640 C C . PHE B 1 164 ? -4.781 -19.016 2.881 1 93.44 164 PHE B C 1
ATOM 2642 O O . PHE B 1 164 ? -6.012 -18.922 2.875 1 93.44 164 PHE B O 1
ATOM 2649 N N . LEU B 1 165 ? -3.98 -18.156 2.258 1 95.12 165 LEU B N 1
ATOM 2650 C CA . LEU B 1 165 ? -4.527 -17.094 1.427 1 95.12 165 LEU B CA 1
ATOM 2651 C C . LEU B 1 165 ? -5.496 -17.656 0.391 1 95.12 165 LEU B C 1
ATOM 2653 O O . LEU B 1 165 ? -6.625 -17.172 0.261 1 95.12 165 LEU B O 1
ATOM 2657 N N . LEU B 1 166 ? -5.137 -18.719 -0.323 1 95.81 166 LEU B N 1
ATOM 2658 C CA . LEU B 1 166 ? -5.961 -19.297 -1.377 1 95.81 166 LEU B CA 1
ATOM 2659 C C . LEU B 1 166 ? -7.18 -20 -0.79 1 95.81 166 LEU B C 1
ATOM 2661 O O . LEU B 1 166 ? -8.297 -19.844 -1.285 1 95.81 166 LEU B O 1
ATOM 2665 N N . GLU B 1 167 ? -6.957 -20.688 0.302 1 93.25 167 GLU B N 1
ATOM 2666 C CA . GLU B 1 167 ? -8.047 -21.438 0.924 1 93.25 167 GLU B CA 1
ATOM 2667 C C . GLU B 1 167 ? -9.117 -20.5 1.474 1 93.25 167 GLU B C 1
ATOM 2669 O O . GLU B 1 167 ? -10.312 -20.812 1.415 1 93.25 167 GLU B O 1
ATOM 2674 N N . SER B 1 168 ? -8.688 -19.422 1.96 1 92.69 168 SER B N 1
ATOM 2675 C CA . SER B 1 168 ? -9.617 -18.453 2.533 1 92.69 168 SER B CA 1
ATOM 2676 C C . SER B 1 168 ? -10.328 -17.656 1.443 1 92.69 168 SER B C 1
ATOM 2678 O O . SER B 1 168 ? -11.508 -17.328 1.577 1 92.69 168 SER B O 1
ATOM 2680 N N . ALA B 1 169 ? -9.617 -17.344 0.374 1 93.31 169 ALA B N 1
ATOM 2681 C CA . ALA B 1 169 ? -10.172 -16.484 -0.673 1 93.31 169 ALA B CA 1
ATOM 2682 C C . ALA B 1 169 ? -11.117 -17.266 -1.578 1 93.31 169 ALA B C 1
ATOM 2684 O O . ALA B 1 169 ? -12.148 -16.734 -2.004 1 93.31 169 ALA B O 1
ATOM 2685 N N . PHE B 1 170 ? -10.797 -18.422 -1.908 1 88.56 170 PHE B N 1
ATOM 2686 C CA . PHE B 1 170 ? -11.547 -19.172 -2.914 1 88.56 170 PHE B CA 1
ATOM 2687 C C . PHE B 1 170 ? -12.367 -20.281 -2.268 1 88.56 170 PHE B C 1
ATOM 2689 O O . PHE B 1 170 ? -12.719 -21.266 -2.924 1 88.56 170 PHE B O 1
ATOM 2696 N N . LYS B 1 171 ? -12.875 -20.047 -1.067 1 78 171 LYS B N 1
ATOM 2697 C CA . LYS B 1 171 ? -13.797 -21 -0.432 1 78 171 LYS B CA 1
ATOM 2698 C C . LYS B 1 171 ? -15.133 -21.047 -1.169 1 78 171 LYS B C 1
ATOM 2700 O O . LYS B 1 171 ? -15.586 -20.031 -1.712 1 78 171 LYS B O 1
#

pLDDT: mean 86.38, std 18.1, range [30.69, 98.75]

Nearest PDB structures (foldseek):
  3tov-assembly1_A  TM=6.927E-01  e=3.998E-07  Veillonella parvula DSM 2008
  2h1f-assembly2_B  TM=7.548E-01  e=1.041E-05  Escherichia coli O6
  3tov-assembly2_B  TM=6.838E-01  e=1.182E-05  Veillonella parvula DSM 2008
  2h1f-assembly1_A  TM=6.847E-01  e=1.971E-05  Escherichia coli O6
  7mi0-assembly1_A  TM=6.311E-01  e=8.519E-02  Rickettsia africae ESF-5

Sequence (342 aa):
MLPETWENARQVLAIQVGSQQDLILTIPALQKLRYLFSDAVITLMVSPSAKQLGSHKRWIDDVLVYEGGESKFKNNECELAFISKLRQYAFDVCVIFTNPGESPYTLAYICYLAGIPIRIGQSQEFGGSVLSHCVKPIRTQGDTDSIFDISTSDLYDPIGYHLFLLESAFKMLPETWENARQVLAIQVGSQQDLILTIPALQKLRYLFSDAVITLMVSPSAKQLGSHKRWIDDVLVYEGGESKFKNNECELAFISKLRQYAFDVCVIFTNPGESPYTLAYICYLAGIPIRIGQSQEFGGSVLSHCVKPIRTQGDTDSIFDISTSDLYDPIGYHLFLLESAFK

Foldseek 3Di:
DDDPCVQVWAAEEEEDADALVLVVLLVVLLQVVCVSNVRHAYEYEYAPNNQVVPPDDPSHRYYHHDHCVVVVNPDVVVLVVVLCVLLVSVGQEYEYQDFPPDDCQVVLQSCVSSPHDAYFYEDCDDPPCSHVYYHYQDPPDPPPPDPDPCDVVNSRSSNVRSNVSCVVPVD/DDPPCVQVWAAEEEEDADALVLVVLLVVLLQVVCVSNVRHAYEYEYAPNNQVVPPDDPSHRYYHHDHCVVVVNPDVVVLVVVLCVLLVSVGQEYEYQDFPPDDCQVVLQSCVSSPHDAYFYEDCDDPPCSHVYYDYQDPPDPPPPDDDPCDVVNSRSSNVRSNVSCVVPVD

Secondary structure (DSSP, 8-state):
---GGGGG-SEEEEEE-S-HHHHHHHHHHHHHHHHHTTTSEEEEEE-GGGHHHHSS-TT-SEEEE--HHHHTS--HHHHHHHHHHHHHH--SEEEE---TTB--HHHHHHHHHTT-SEEEEE-SSB--TTSSEEEPP------SSS-----TTTTT-HHHHHHHHHHHH--/---GGGGG-SEEEEEE-S-HHHHHHHHHHHHHHHHHTTTSEEEEEE-GGGHHHHSS-TT-SEEEE--HHHHTS--HHHHHHHHHHHHHH--SEEEE---TTB--HHHHHHHHHTT-SEEEEE-SSB--TTSSEEEPP---S--SSS-----TTTTT-HHHHHHHHHHHH--

Solvent-accessible surface area (backbone atoms only — not comparable to full-atom values): 18724 Å² total; per-residue (Å²): 132,69,64,74,64,62,80,70,40,52,28,34,36,39,34,40,61,51,53,49,67,52,44,61,46,40,43,69,39,46,50,50,48,30,66,77,42,70,85,30,48,33,32,37,33,19,12,70,85,19,42,73,75,62,46,92,37,95,64,41,73,42,73,43,74,46,57,54,71,82,57,45,64,78,50,48,69,59,48,54,52,46,34,55,56,54,34,72,67,58,38,43,34,34,43,46,55,63,55,92,60,30,44,46,40,40,60,30,40,50,41,37,62,26,61,32,72,38,26,36,34,48,39,86,46,48,50,63,52,46,39,65,41,72,39,68,64,83,74,69,69,77,70,74,82,68,74,82,74,52,47,84,73,58,69,64,29,56,46,59,53,48,38,46,50,52,56,66,56,70,103,130,68,63,75,63,62,79,70,41,52,28,35,36,39,36,39,59,51,53,50,68,54,43,61,46,40,42,70,38,46,50,50,48,31,66,75,42,68,86,31,48,33,33,37,33,19,12,70,86,19,42,74,75,60,47,93,38,95,64,41,73,42,71,43,74,48,56,51,71,83,56,46,64,77,50,47,66,61,48,54,51,47,35,55,57,52,33,72,66,59,36,42,33,36,42,47,57,64,56,91,61,30,42,45,38,40,60,29,40,50,40,37,61,25,62,32,72,39,27,35,32,49,38,86,47,48,50,65,51,47,40,64,41,72,39,68,65,82,75,73,68,74,72,72,80,66,74,85,72,59,47,83,76,57,69,64,33,55,46,59,54,47,40,46,49,51,56,68,56,70,105